Protein AF-A0A4U3AQI3-F1 (afdb_monomer_lite)

Secondary structure (DSSP, 8-state):
-PPPPPHHHHHHHHHHHHTTT---HHHHHHHH-BTTBPPPHHHHHHHHHHTTHHHHHHSS--S---SS-----------SPPPTT-GGGTT--SSSPTT-GGGTTSPTTSPPTT--TT-TTHHHHHHS-HHHHHHHHHHHHHTTT-HHHHHHHHHHHHHHHHHHHHHHS---STT-EEEEEEEEEEETTEEEEEEEEEEHHHHHHHHHHHHHHHH--

Sequence (217 aa):
MARQRSPDRNKAYEIFKEHNGDITNRKIAELLSTSEKAVNEKTVGGWKSKDEWIDKLNGVLPKNERSTPKKDAEYSKKKPGAPKGNKNAVNNRGGAKKGNKNATGNPGGSAPLRNGNAATHGLYRKYLPQELYDLKEELEEAINNDPLSILWESIMLQHAQIIHAQRIMFVNNKEDMTKELRKKKLSESGFEEEWEIQFAWDKQASFLNAQSKALST

pLDDT: mean 74.21, std 14.86, range [42.34, 92.75]

InterPro domains:
  IPR018925 PBSX phage terminase small subunit-like, N-terminal domain [PF10668] (1-70)

Foldseek 3Di:
DDDDDDPLLVVLLVVCLVVLNPDQLVVSQVVSDDPVRGRDSVNSLVSCVVVVSVCVSVVDDDPDDDSDDDPPPPPPPPDPDDPDPDPVCVPPPDDDPDPDPPQVPPDPPDDPDVDDPPDVCVPCVVPPDPVVVVVVVVVCVVQVVDVVSVVVVVVVVLVVVLVVVCVVLPQPDQARKDKDFPDWDQDPVGIDTDIDMDGSVNSVVVSVVVVVVSVPD

Radius of gyration: 36.09 Å; chains: 1; bounding box: 73×45×108 Å

Organism: NCBI:txid1890302

Structure (mmCIF, N/CA/C/O backbone):
data_AF-A0A4U3AQI3-F1
#
_entry.id   AF-A0A4U3AQI3-F1
#
loop_
_atom_site.group_PDB
_atom_site.id
_atom_site.type_symbol
_atom_site.label_atom_id
_atom_site.label_alt_id
_atom_site.label_comp_id
_atom_site.label_asym_id
_atom_site.label_entity_id
_atom_site.label_seq_id
_atom_site.pdbx_PDB_ins_code
_atom_site.Cartn_x
_atom_site.Cartn_y
_atom_site.Cartn_z
_atom_site.occupancy
_atom_site.B_iso_or_equiv
_atom_site.auth_seq_id
_atom_site.auth_comp_id
_atom_site.auth_asym_id
_atom_site.auth_atom_id
_atom_site.pdbx_PDB_model_num
ATOM 1 N N . MET A 1 1 ? -8.702 -16.625 -26.147 1.00 48.31 1 MET A N 1
ATOM 2 C CA . MET A 1 1 ? -8.630 -17.058 -27.563 1.00 48.31 1 MET A CA 1
ATOM 3 C C . MET A 1 1 ? -7.654 -16.155 -28.307 1.00 48.31 1 MET A C 1
ATOM 5 O O . MET A 1 1 ? -7.713 -14.945 -28.113 1.00 48.31 1 MET A O 1
ATOM 9 N N . ALA A 1 2 ? -6.733 -16.709 -29.102 1.00 58.09 2 ALA A N 1
ATOM 10 C CA . ALA A 1 2 ? -5.827 -15.906 -29.927 1.00 58.09 2 ALA A CA 1
ATOM 11 C C . ALA A 1 2 ? -6.627 -15.157 -31.011 1.00 58.09 2 ALA A C 1
ATOM 13 O O . ALA A 1 2 ? -7.524 -15.735 -31.622 1.00 58.09 2 ALA A O 1
ATOM 14 N N . ARG A 1 3 ? -6.341 -13.868 -31.237 1.00 67.88 3 ARG A N 1
ATOM 15 C CA . ARG A 1 3 ? -7.024 -13.081 -32.280 1.00 67.88 3 ARG A CA 1
ATOM 16 C C . ARG A 1 3 ? -6.677 -13.636 -33.663 1.00 67.88 3 ARG A C 1
ATOM 18 O O . ARG A 1 3 ? -5.509 -13.912 -33.937 1.00 67.88 3 ARG A O 1
ATOM 25 N N . GLN A 1 4 ? -7.677 -13.751 -34.536 1.00 75.56 4 GLN A N 1
ATOM 26 C CA . GLN A 1 4 ? -7.477 -14.181 -35.918 1.00 75.56 4 GLN A CA 1
ATOM 27 C C . GLN A 1 4 ? -6.533 -13.212 -36.650 1.00 75.56 4 GLN A C 1
ATOM 29 O O . GLN A 1 4 ? -6.595 -11.992 -36.469 1.00 75.56 4 GLN A O 1
ATOM 34 N N . ARG A 1 5 ? -5.615 -13.763 -37.451 1.00 77.12 5 ARG A N 1
ATOM 35 C CA . ARG A 1 5 ? -4.626 -12.996 -38.223 1.00 77.12 5 ARG A CA 1
ATOM 36 C C . ARG A 1 5 ? -5.349 -12.108 -39.242 1.00 77.12 5 ARG A C 1
ATOM 38 O O . ARG A 1 5 ? -6.238 -12.595 -39.934 1.00 77.12 5 ARG A O 1
ATOM 45 N N . SER A 1 6 ? -4.985 -10.824 -39.346 1.00 80.31 6 SER A N 1
ATOM 46 C CA . SER A 1 6 ? -5.636 -9.948 -40.330 1.00 80.31 6 SER A CA 1
ATOM 47 C C . SER A 1 6 ? -5.234 -10.346 -41.761 1.00 80.31 6 SER A C 1
ATOM 49 O O . SER A 1 6 ? -4.063 -10.665 -41.987 1.00 80.31 6 SER A O 1
ATOM 51 N N . PRO A 1 7 ? -6.160 -10.291 -42.736 1.00 84.19 7 PRO A N 1
ATOM 52 C CA . PRO A 1 7 ? -5.840 -10.522 -44.148 1.00 84.19 7 PRO A CA 1
ATOM 53 C C . PRO A 1 7 ? -4.776 -9.553 -44.686 1.00 84.19 7 PRO A C 1
ATOM 55 O O . PRO A 1 7 ? -3.895 -9.947 -45.448 1.00 84.19 7 PRO A O 1
ATOM 58 N N . ASP A 1 8 ? -4.806 -8.301 -44.223 1.00 86.00 8 ASP A N 1
ATOM 59 C CA . ASP A 1 8 ? -3.883 -7.241 -44.653 1.00 86.00 8 ASP A CA 1
ATOM 60 C C . ASP A 1 8 ? -2.428 -7.542 -44.280 1.00 86.00 8 ASP A C 1
ATOM 62 O O . ASP A 1 8 ? -1.512 -7.133 -44.987 1.00 86.00 8 ASP A O 1
ATOM 66 N N . ARG A 1 9 ? -2.203 -8.303 -43.201 1.00 88.44 9 ARG A N 1
ATOM 67 C CA . ARG A 1 9 ? -0.862 -8.705 -42.762 1.00 88.44 9 ARG A CA 1
ATOM 68 C C . ARG A 1 9 ? -0.166 -9.613 -43.775 1.00 88.44 9 ARG A C 1
ATOM 70 O O . ARG A 1 9 ? 1.050 -9.535 -43.908 1.00 88.44 9 ARG A O 1
ATOM 77 N N . ASN A 1 10 ? -0.920 -10.463 -44.472 1.00 88.00 10 ASN A N 1
ATOM 78 C CA . ASN A 1 10 ? -0.364 -11.359 -45.486 1.00 88.00 10 ASN A CA 1
ATOM 79 C C . ASN A 1 10 ? -0.083 -10.597 -46.787 1.00 88.00 10 ASN A C 1
ATOM 81 O O . ASN A 1 10 ? 1.021 -10.696 -47.310 1.00 88.00 10 ASN A O 1
ATOM 85 N N . LYS A 1 11 ? -1.019 -9.742 -47.224 1.00 90.12 11 LYS A N 1
ATOM 86 C CA . LYS A 1 11 ? -0.823 -8.854 -48.386 1.00 90.12 11 LYS A CA 1
ATOM 87 C C . LYS A 1 11 ? 0.392 -7.939 -48.210 1.00 90.12 11 LYS A C 1
ATOM 89 O O . LYS A 1 11 ? 1.178 -7.744 -49.128 1.00 90.12 11 LYS A O 1
ATOM 94 N N . ALA A 1 12 ? 0.587 -7.417 -46.999 1.00 90.56 12 ALA A N 1
ATOM 95 C CA . ALA A 1 12 ? 1.747 -6.599 -46.663 1.00 90.56 12 ALA A CA 1
ATOM 96 C C . ALA A 1 12 ? 3.083 -7.341 -46.847 1.00 90.56 12 ALA A C 1
ATOM 98 O O . ALA A 1 12 ? 4.072 -6.733 -47.253 1.00 90.56 12 ALA A O 1
ATOM 99 N N . TYR A 1 13 ? 3.108 -8.643 -46.551 1.00 90.00 13 TYR A N 1
ATOM 100 C CA . TYR A 1 13 ? 4.294 -9.476 -46.726 1.00 90.00 13 TYR A CA 1
ATOM 101 C C . TYR A 1 13 ? 4.565 -9.801 -48.200 1.00 90.00 13 TYR A C 1
ATOM 103 O O . TYR A 1 13 ? 5.722 -9.813 -48.611 1.00 90.00 13 TYR A O 1
ATOM 111 N N . GLU A 1 14 ? 3.521 -10.015 -49.004 1.00 90.38 14 GLU A N 1
ATOM 112 C CA . GLU A 1 14 ? 3.650 -10.231 -50.453 1.00 90.38 14 GLU A CA 1
ATOM 113 C C . GLU A 1 14 ? 4.291 -9.019 -51.134 1.00 90.38 14 GLU A C 1
ATOM 115 O O . GLU A 1 14 ? 5.320 -9.170 -51.787 1.00 90.38 14 GLU A O 1
ATOM 120 N N . ILE A 1 15 ? 3.788 -7.811 -50.853 1.00 90.12 15 ILE A N 1
ATOM 121 C CA . ILE A 1 15 ? 4.371 -6.553 -51.350 1.00 90.12 15 ILE A CA 1
ATOM 122 C C . ILE A 1 15 ? 5.842 -6.425 -50.915 1.00 90.12 15 ILE A C 1
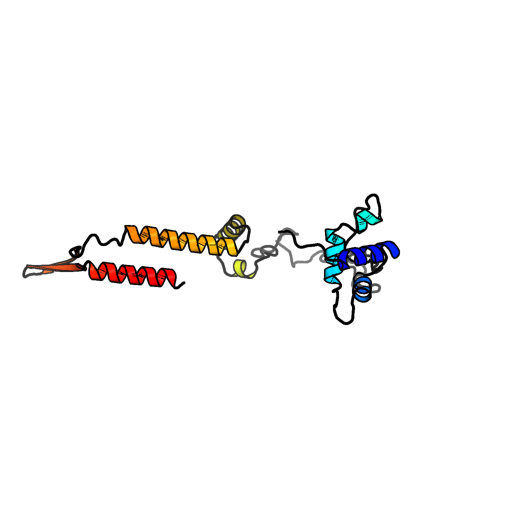ATOM 124 O O . ILE A 1 15 ? 6.710 -6.035 -51.693 1.00 90.12 15 ILE A O 1
ATOM 128 N N . PHE A 1 16 ? 6.157 -6.774 -49.664 1.00 89.25 16 PHE A N 1
ATOM 129 C CA . PHE A 1 16 ? 7.534 -6.742 -49.166 1.00 89.25 16 PHE A CA 1
ATOM 130 C C . PHE A 1 16 ? 8.461 -7.716 -49.916 1.00 89.25 16 PHE A C 1
ATOM 132 O O . PHE A 1 16 ? 9.620 -7.384 -50.174 1.00 89.25 16 PHE A O 1
ATOM 139 N N . LYS A 1 17 ? 7.953 -8.898 -50.287 1.00 89.81 17 LYS A N 1
ATOM 140 C CA . LYS A 1 17 ? 8.688 -9.919 -51.042 1.00 89.81 17 LYS A CA 1
ATOM 141 C C . LYS A 1 17 ? 8.882 -9.531 -52.508 1.00 89.81 17 LYS A C 1
ATOM 143 O O . LYS A 1 17 ? 9.978 -9.713 -53.027 1.00 89.81 17 LYS A O 1
ATOM 148 N N . GLU A 1 18 ? 7.859 -8.973 -53.154 1.00 89.62 18 GLU A N 1
ATOM 149 C CA . GLU A 1 18 ? 7.932 -8.476 -54.538 1.00 89.62 18 GLU A CA 1
ATOM 150 C C . GLU A 1 18 ? 9.005 -7.396 -54.703 1.00 89.62 18 GLU A C 1
ATOM 152 O O . GLU A 1 18 ? 9.740 -7.386 -55.687 1.00 89.62 18 GLU A O 1
ATOM 157 N N . HIS A 1 19 ? 9.156 -6.536 -53.695 1.00 87.75 19 HIS A N 1
ATOM 158 C CA . HIS A 1 19 ? 10.183 -5.497 -53.658 1.00 87.75 19 HIS A CA 1
ATOM 159 C C . HIS A 1 19 ? 11.534 -5.965 -53.086 1.00 87.75 19 HIS A C 1
ATOM 161 O O . HIS A 1 19 ? 12.384 -5.134 -52.771 1.00 87.75 19 HIS A O 1
ATOM 167 N N . ASN A 1 20 ? 11.745 -7.277 -52.922 1.00 82.12 20 ASN A N 1
ATOM 168 C CA . ASN A 1 20 ? 12.980 -7.872 -52.398 1.00 82.12 20 ASN A CA 1
ATOM 169 C C . ASN A 1 20 ? 13.476 -7.226 -51.085 1.00 82.12 20 ASN A C 1
ATOM 171 O O . ASN A 1 20 ? 14.672 -7.071 -50.852 1.00 82.12 20 ASN A O 1
ATOM 175 N N . GLY A 1 21 ? 12.542 -6.795 -50.237 1.00 80.06 21 GLY A N 1
ATOM 176 C CA . GLY A 1 21 ? 12.823 -6.138 -48.965 1.00 80.06 21 GLY A CA 1
ATOM 177 C C . GLY A 1 21 ? 13.186 -4.648 -49.020 1.00 80.06 21 GLY A C 1
ATOM 178 O O . GLY A 1 21 ? 13.200 -4.006 -47.964 1.00 80.06 21 GLY A O 1
ATOM 179 N N . ASP A 1 22 ? 13.394 -4.072 -50.208 1.00 82.88 22 ASP A N 1
ATOM 180 C CA . ASP A 1 22 ? 13.757 -2.662 -50.415 1.00 82.88 22 ASP A CA 1
ATOM 181 C C . ASP A 1 22 ? 12.520 -1.761 -50.573 1.00 82.88 22 ASP A C 1
ATOM 183 O O . ASP A 1 22 ? 12.331 -1.026 -51.542 1.00 82.88 22 ASP A O 1
ATOM 187 N N . ILE A 1 23 ? 11.607 -1.855 -49.607 1.00 86.25 23 ILE A N 1
ATOM 188 C CA . ILE A 1 23 ? 10.418 -1.005 -49.546 1.00 86.25 23 ILE A CA 1
ATOM 189 C C . ILE A 1 23 ? 10.210 -0.477 -48.128 1.00 86.25 23 ILE A C 1
ATOM 191 O O . ILE A 1 23 ? 10.390 -1.172 -47.123 1.00 86.25 23 ILE A O 1
ATOM 195 N N . THR A 1 24 ? 9.828 0.797 -48.033 1.00 89.50 24 THR A N 1
ATOM 196 C CA . THR A 1 24 ? 9.563 1.438 -46.742 1.00 89.50 24 THR A CA 1
ATOM 197 C C . THR A 1 24 ? 8.220 0.992 -46.167 1.00 89.50 24 THR A C 1
ATOM 199 O O . THR A 1 24 ? 7.234 0.832 -46.888 1.00 89.50 24 THR A O 1
ATOM 202 N N . ASN A 1 25 ? 8.144 0.872 -44.837 1.00 90.62 25 ASN A N 1
ATOM 203 C CA . ASN A 1 25 ? 6.899 0.526 -44.138 1.00 90.62 25 ASN A CA 1
ATOM 204 C C . ASN A 1 25 ? 5.770 1.525 -44.448 1.00 90.62 25 ASN A C 1
ATOM 206 O O . ASN A 1 25 ? 4.603 1.142 -44.500 1.00 90.62 25 ASN A O 1
ATOM 210 N N . ARG A 1 26 ? 6.120 2.796 -44.690 1.00 88.12 26 ARG A N 1
ATOM 211 C CA . ARG A 1 26 ? 5.180 3.837 -45.115 1.00 88.12 26 ARG A CA 1
ATOM 212 C C . ARG A 1 26 ? 4.575 3.536 -46.478 1.00 88.12 26 ARG A C 1
ATOM 214 O O . ARG A 1 26 ? 3.365 3.633 -46.627 1.00 88.12 26 ARG A O 1
ATOM 221 N N . LYS A 1 27 ? 5.395 3.125 -47.449 1.00 87.50 27 LYS A N 1
ATOM 222 C CA . LYS A 1 27 ? 4.914 2.805 -48.795 1.00 87.50 27 LYS A CA 1
ATOM 223 C C . LYS A 1 27 ? 4.005 1.577 -48.798 1.00 87.50 27 LYS A C 1
ATOM 225 O O . LYS A 1 27 ? 2.967 1.602 -49.446 1.00 87.50 27 LYS A O 1
ATOM 230 N N . ILE A 1 28 ? 4.337 0.548 -48.015 1.00 88.56 28 ILE A N 1
ATOM 231 C CA . ILE A 1 28 ? 3.453 -0.614 -47.817 1.00 88.56 28 ILE A CA 1
ATOM 232 C C . ILE A 1 28 ? 2.121 -0.175 -47.192 1.00 88.56 28 ILE A C 1
ATOM 234 O O . ILE A 1 28 ? 1.055 -0.596 -47.631 1.00 88.56 28 ILE A O 1
ATOM 238 N N . ALA A 1 29 ? 2.171 0.686 -46.174 1.00 88.69 29 ALA A N 1
ATOM 239 C CA . ALA A 1 29 ? 0.978 1.205 -45.519 1.00 88.69 29 ALA A CA 1
ATOM 240 C C . ALA A 1 29 ? 0.096 2.029 -46.475 1.00 88.69 29 ALA A C 1
ATOM 242 O O . ALA A 1 29 ? -1.120 1.862 -46.455 1.00 88.69 29 ALA A O 1
ATOM 243 N N . GLU A 1 30 ? 0.688 2.856 -47.343 1.00 88.31 30 GLU A N 1
ATOM 244 C CA . GLU A 1 30 ? -0.026 3.581 -48.405 1.00 88.31 30 GLU A CA 1
ATOM 245 C C . GLU A 1 30 ? -0.706 2.626 -49.393 1.00 88.31 30 GLU A C 1
ATOM 247 O O . GLU A 1 30 ? -1.883 2.802 -49.681 1.00 88.31 30 GLU A O 1
ATOM 252 N N . LEU A 1 31 ? 0.001 1.594 -49.869 1.00 86.94 31 LEU A N 1
ATOM 253 C CA . LEU A 1 31 ? -0.526 0.628 -50.844 1.00 86.94 31 LEU A CA 1
ATOM 254 C C . LEU A 1 31 ? -1.673 -0.230 -50.291 1.00 86.94 31 LEU A C 1
ATOM 256 O O . LEU A 1 31 ? -2.549 -0.650 -51.041 1.00 86.94 31 LEU A O 1
ATOM 260 N N . LEU A 1 32 ? -1.668 -0.501 -48.985 1.00 85.38 32 LEU A N 1
ATOM 261 C CA . LEU A 1 32 ? -2.724 -1.261 -48.309 1.00 85.38 32 LEU A CA 1
ATOM 262 C C . LEU A 1 32 ? -3.872 -0.387 -47.805 1.00 85.38 32 LEU A C 1
ATOM 264 O O . LEU A 1 32 ? -4.915 -0.917 -47.419 1.00 85.38 32 LEU A O 1
ATOM 268 N N . SER A 1 33 ? -3.672 0.929 -47.750 1.00 83.44 33 SER A N 1
ATOM 269 C CA . SER A 1 33 ? -4.710 1.848 -47.308 1.00 83.44 33 SER A CA 1
ATOM 270 C C . SER A 1 33 ? -5.756 1.994 -48.406 1.00 83.44 33 SER A C 1
ATOM 272 O O . SER A 1 33 ? -5.451 2.324 -49.547 1.00 83.44 33 SER A O 1
ATOM 274 N N . THR A 1 34 ? -7.009 1.754 -48.044 1.00 75.38 34 THR A N 1
ATOM 275 C CA . THR A 1 34 ? -8.179 2.000 -48.897 1.00 75.38 34 THR A CA 1
ATOM 276 C C . THR A 1 34 ? -8.943 3.199 -48.345 1.00 75.38 34 THR A C 1
ATOM 278 O O . THR A 1 34 ? -8.703 3.614 -47.209 1.00 75.38 34 THR A O 1
ATOM 281 N N . SER A 1 35 ? -9.879 3.760 -49.114 1.00 60.97 35 SER A N 1
ATOM 282 C CA . SER A 1 35 ? -10.698 4.906 -48.680 1.00 60.97 35 SER A CA 1
ATOM 283 C C . SER A 1 35 ? -11.442 4.669 -47.359 1.00 60.97 35 SER A C 1
ATOM 285 O O . SER A 1 35 ? -11.756 5.622 -46.655 1.00 60.97 35 SER A O 1
ATOM 287 N N . GLU A 1 36 ? -11.694 3.410 -47.004 1.00 67.62 36 GLU A N 1
ATOM 288 C CA . GLU A 1 36 ? -12.427 3.010 -45.800 1.00 67.62 36 GLU A CA 1
ATOM 289 C C . GLU A 1 36 ? -11.512 2.582 -44.645 1.00 67.62 36 GLU A C 1
ATOM 291 O O . GLU A 1 36 ? -11.932 2.562 -43.487 1.00 67.62 36 GLU A O 1
ATOM 296 N N . LYS A 1 37 ? -10.250 2.228 -44.927 1.00 74.31 37 LYS A N 1
ATOM 297 C CA . LYS A 1 37 ? -9.343 1.660 -43.92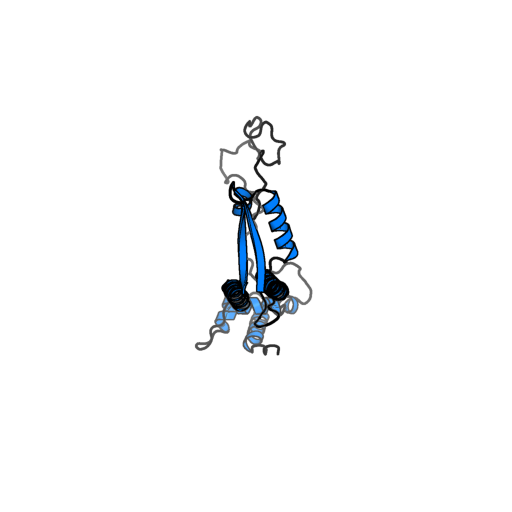8 1.00 74.31 37 LYS A CA 1
ATOM 298 C C . LYS A 1 37 ? -7.907 2.117 -44.144 1.00 74.31 37 LYS A C 1
ATOM 300 O O . LYS A 1 37 ? -7.225 1.660 -45.059 1.00 74.31 37 LYS A O 1
ATOM 305 N N . ALA A 1 38 ? -7.433 2.959 -43.229 1.00 79.69 38 ALA A N 1
ATOM 306 C CA . ALA A 1 38 ? -6.046 3.397 -43.177 1.00 79.69 38 ALA A CA 1
ATOM 307 C C . ALA A 1 38 ? -5.183 2.391 -42.402 1.00 79.69 38 ALA A C 1
ATOM 309 O O . ALA A 1 38 ? -5.440 2.087 -41.232 1.00 79.69 38 ALA A O 1
ATOM 310 N N . VAL A 1 39 ? -4.125 1.893 -43.039 1.00 82.06 39 VAL A N 1
ATOM 311 C CA . VAL A 1 39 ? -3.089 1.097 -42.375 1.00 82.06 39 VAL A CA 1
ATOM 312 C C . VAL A 1 39 ? -1.974 2.042 -41.938 1.00 82.06 39 VAL A C 1
ATOM 314 O O . VAL A 1 39 ? -1.503 2.866 -42.711 1.00 82.06 39 VAL A O 1
ATOM 317 N N . ASN A 1 40 ? -1.544 1.949 -40.679 1.00 86.62 40 ASN A N 1
ATOM 318 C CA . ASN A 1 40 ? -0.461 2.785 -40.158 1.00 86.62 40 ASN A CA 1
ATOM 319 C C . ASN A 1 40 ? 0.911 2.137 -40.424 1.00 86.62 40 ASN A C 1
ATOM 321 O O . ASN A 1 40 ? 1.079 0.931 -40.234 1.00 86.62 40 ASN A O 1
ATOM 325 N N . GLU A 1 41 ? 1.916 2.950 -40.761 1.00 87.00 41 GLU A N 1
ATOM 326 C CA . GLU A 1 41 ? 3.329 2.556 -40.881 1.00 87.00 41 GLU A CA 1
ATOM 327 C C . GLU A 1 41 ? 3.822 1.745 -39.664 1.00 87.00 41 GLU A C 1
ATOM 329 O O . GLU A 1 41 ? 4.509 0.730 -39.816 1.00 87.00 41 GLU A O 1
ATOM 334 N N . LYS A 1 42 ? 3.424 2.141 -38.445 1.00 86.81 42 LYS A N 1
ATOM 335 C CA . LYS A 1 42 ? 3.788 1.435 -37.202 1.00 86.81 42 LYS A CA 1
ATOM 336 C C . LYS A 1 42 ? 3.216 0.018 -37.144 1.00 86.81 42 LYS A C 1
ATOM 338 O O . LYS A 1 42 ? 3.868 -0.888 -36.627 1.00 86.81 42 LYS A O 1
ATOM 343 N N . THR A 1 43 ? 2.016 -0.182 -37.687 1.00 88.50 43 THR A N 1
ATOM 344 C CA . THR A 1 43 ? 1.357 -1.491 -37.735 1.00 88.50 43 THR A CA 1
ATOM 345 C C . THR A 1 43 ? 2.118 -2.441 -38.655 1.00 88.50 43 THR A C 1
ATOM 347 O O . THR A 1 43 ? 2.391 -3.575 -38.263 1.00 88.50 43 THR A O 1
ATOM 350 N N . VAL A 1 44 ? 2.542 -1.956 -39.828 1.00 88.44 44 VAL A N 1
ATOM 351 C CA . VAL A 1 44 ? 3.376 -2.723 -40.769 1.00 88.44 44 VAL A CA 1
ATOM 352 C C . VAL A 1 44 ? 4.724 -3.080 -40.138 1.00 88.44 44 VAL A C 1
ATOM 354 O O . VAL A 1 44 ? 5.138 -4.236 -40.198 1.00 88.44 44 VAL A O 1
ATOM 357 N N . GLY A 1 45 ? 5.376 -2.134 -39.451 1.00 87.75 45 GLY A N 1
ATOM 358 C CA . GLY A 1 45 ? 6.621 -2.406 -38.719 1.00 87.75 45 GLY A CA 1
ATOM 359 C C . GLY A 1 45 ? 6.457 -3.483 -37.638 1.00 87.75 45 GLY A C 1
ATOM 360 O O . GLY A 1 45 ? 7.289 -4.384 -37.517 1.00 87.75 45 GLY A O 1
ATOM 361 N N . GLY A 1 46 ? 5.341 -3.452 -36.903 1.00 88.56 46 GLY A N 1
ATOM 362 C CA . GLY A 1 46 ? 5.001 -4.483 -35.922 1.00 88.56 46 GLY A CA 1
ATOM 363 C C . GLY A 1 46 ? 4.780 -5.867 -36.542 1.00 88.56 46 GLY A C 1
ATOM 364 O O . GLY A 1 46 ? 5.185 -6.867 -35.951 1.00 88.56 46 GLY A O 1
ATOM 365 N N . TRP A 1 47 ? 4.171 -5.950 -37.729 1.00 90.94 47 TRP A N 1
ATOM 366 C CA . TRP A 1 47 ? 4.027 -7.213 -38.461 1.00 90.94 47 TRP A CA 1
ATOM 367 C C . TRP A 1 47 ? 5.369 -7.751 -38.948 1.00 90.94 47 TRP A C 1
ATOM 369 O O . TRP A 1 47 ? 5.654 -8.922 -38.708 1.00 90.94 47 TRP A O 1
ATOM 379 N N . LYS A 1 48 ? 6.200 -6.883 -39.538 1.00 87.94 48 LYS A N 1
ATOM 380 C CA . LYS A 1 48 ? 7.533 -7.211 -40.058 1.00 87.94 48 LYS A CA 1
ATOM 381 C C . LYS A 1 48 ? 8.436 -7.825 -38.989 1.00 87.94 48 LYS A C 1
ATOM 383 O O . LYS A 1 48 ? 9.101 -8.821 -39.254 1.00 87.94 48 LYS A O 1
ATOM 388 N N . SER A 1 49 ? 8.411 -7.261 -37.778 1.00 85.69 49 SER A N 1
ATOM 389 C CA . SER A 1 49 ? 9.168 -7.780 -36.634 1.00 85.69 49 SER A CA 1
ATOM 390 C C . SER A 1 49 ? 8.581 -9.081 -36.077 1.00 85.69 49 SER A C 1
ATOM 392 O O . SER A 1 49 ? 9.328 -10.023 -35.859 1.00 85.69 49 SER A O 1
ATOM 394 N N . LYS A 1 50 ? 7.258 -9.169 -35.874 1.00 86.25 50 LYS A N 1
ATOM 395 C CA . LYS A 1 50 ? 6.619 -10.361 -35.278 1.00 86.25 50 LYS A CA 1
ATOM 396 C C . LYS A 1 50 ? 6.643 -11.603 -36.169 1.00 86.25 50 LYS A C 1
ATOM 398 O O . LYS A 1 50 ? 6.468 -12.702 -35.664 1.00 86.25 50 LYS A O 1
ATOM 403 N N . ASP A 1 51 ? 6.717 -11.422 -37.483 1.00 86.44 51 ASP A N 1
ATOM 404 C CA . ASP A 1 51 ? 6.736 -12.519 -38.456 1.00 86.44 51 ASP A CA 1
ATOM 405 C C . ASP A 1 51 ? 8.121 -12.787 -39.041 1.00 86.44 51 ASP A C 1
ATOM 407 O O . ASP A 1 51 ? 8.205 -13.623 -39.945 1.00 86.44 51 ASP A O 1
ATOM 411 N N . GLU A 1 52 ? 9.153 -12.065 -38.593 1.00 86.88 52 GLU A N 1
ATOM 412 C CA . GLU A 1 52 ? 10.538 -12.273 -39.032 1.00 86.88 52 GLU A CA 1
ATOM 413 C C . GLU A 1 52 ? 10.661 -12.240 -40.567 1.00 86.88 52 GLU A C 1
ATOM 415 O O . GLU A 1 52 ? 11.237 -13.118 -41.208 1.00 86.88 52 GLU A O 1
ATOM 420 N N . TRP A 1 53 ? 10.045 -11.230 -41.201 1.00 88.31 53 TRP A N 1
ATOM 421 C CA . TRP A 1 53 ? 9.968 -11.151 -42.670 1.00 88.31 53 TRP A CA 1
ATOM 422 C C . TRP A 1 53 ? 11.339 -11.127 -43.342 1.00 88.31 53 TRP A C 1
ATOM 424 O O . TRP A 1 53 ? 11.481 -11.654 -44.441 1.00 88.31 53 TRP A O 1
ATOM 434 N N . ILE A 1 54 ? 12.322 -10.514 -42.681 1.00 82.38 54 ILE A N 1
ATOM 435 C CA . ILE A 1 54 ? 13.710 -10.426 -43.143 1.00 82.38 54 ILE A CA 1
ATOM 436 C C . ILE A 1 54 ? 14.345 -11.818 -43.172 1.00 82.38 54 ILE A C 1
ATOM 438 O O . ILE A 1 54 ? 14.917 -12.201 -44.188 1.00 82.38 54 ILE A O 1
ATOM 442 N N . ASP A 1 55 ? 14.175 -12.602 -42.108 1.00 79.56 55 ASP A N 1
ATOM 443 C CA . ASP A 1 55 ? 14.741 -13.951 -42.014 1.00 79.56 55 ASP A CA 1
ATOM 444 C C . ASP A 1 55 ? 14.126 -14.882 -43.064 1.00 79.56 55 ASP A C 1
ATOM 446 O O . ASP A 1 55 ? 14.825 -15.664 -43.709 1.00 79.56 55 ASP A O 1
ATOM 450 N N . LYS A 1 56 ? 12.822 -14.727 -43.321 1.00 81.81 56 LYS A N 1
ATOM 451 C CA . LYS A 1 56 ? 12.113 -15.470 -44.373 1.00 81.81 56 LYS A CA 1
ATOM 452 C C . LYS A 1 56 ? 12.511 -15.068 -45.792 1.00 81.81 56 LYS A C 1
ATOM 454 O O . LYS A 1 56 ? 12.371 -15.884 -46.698 1.00 81.81 56 LYS A O 1
ATOM 459 N N . LEU A 1 57 ? 12.945 -13.825 -46.003 1.00 79.25 57 LEU A N 1
ATOM 460 C CA . LEU A 1 57 ? 13.394 -13.339 -47.310 1.00 79.25 57 LEU A CA 1
ATOM 461 C C . LEU A 1 57 ? 14.855 -13.736 -47.583 1.00 79.25 57 LEU A C 1
ATOM 463 O O . LEU A 1 57 ? 15.171 -14.171 -48.684 1.00 79.25 57 LEU A O 1
ATOM 467 N N . ASN A 1 58 ? 15.726 -13.625 -46.575 1.00 67.75 58 ASN A N 1
ATOM 468 C CA . ASN A 1 58 ? 17.175 -13.783 -46.726 1.00 67.75 58 ASN A CA 1
ATOM 469 C C . ASN A 1 58 ? 17.677 -15.228 -46.570 1.00 67.75 58 ASN A C 1
ATOM 471 O O . ASN A 1 58 ? 18.852 -15.483 -46.821 1.00 67.75 58 ASN A O 1
ATOM 475 N N . GLY A 1 59 ? 16.819 -16.181 -46.190 1.00 60.50 59 GLY A N 1
ATOM 476 C CA . GLY A 1 59 ? 17.085 -17.626 -46.237 1.00 60.50 59 GLY A CA 1
ATOM 477 C C . GLY A 1 59 ? 18.097 -18.158 -45.213 1.00 60.50 59 GLY A C 1
ATOM 478 O O . GLY A 1 59 ? 17.882 -19.243 -44.687 1.00 60.50 59 GLY A O 1
ATOM 479 N N . VAL A 1 60 ? 19.161 -17.415 -44.887 1.00 47.38 60 VAL A N 1
ATOM 480 C CA . VAL A 1 60 ? 20.152 -17.682 -43.831 1.00 47.38 60 VAL A CA 1
ATOM 481 C C . VAL A 1 60 ? 20.823 -16.349 -43.434 1.00 47.38 60 VAL A C 1
ATOM 483 O O . VAL A 1 60 ? 21.479 -15.712 -44.249 1.00 47.38 60 VAL A O 1
ATOM 486 N N . LEU A 1 61 ? 20.632 -15.941 -42.172 1.00 45.53 61 LEU A N 1
ATOM 487 C CA . LEU A 1 61 ? 21.258 -14.850 -41.389 1.00 45.53 61 LEU A CA 1
ATOM 488 C C . LEU A 1 61 ? 22.235 -13.863 -42.080 1.00 45.53 61 LEU A C 1
ATOM 490 O O . LEU A 1 61 ? 23.387 -14.211 -42.352 1.00 45.53 61 LEU A O 1
ATOM 494 N N . PRO A 1 62 ? 21.922 -12.556 -41.983 1.00 50.00 62 PRO A N 1
ATOM 495 C CA . PRO A 1 62 ? 22.888 -11.558 -41.524 1.00 50.00 62 PRO A CA 1
ATOM 496 C C . PRO A 1 62 ? 22.440 -10.912 -40.198 1.00 50.00 62 PRO A C 1
ATOM 498 O O . PRO A 1 62 ? 21.375 -10.315 -40.092 1.00 50.00 62 PRO A O 1
ATOM 501 N N . LYS A 1 63 ? 23.304 -10.987 -39.175 1.00 47.06 63 LYS A N 1
ATOM 502 C CA . LYS A 1 63 ? 23.091 -10.587 -37.761 1.00 47.06 63 LYS A CA 1
ATOM 503 C C . LYS A 1 63 ? 22.797 -9.090 -37.484 1.00 47.06 63 LYS A C 1
ATOM 505 O O . LYS A 1 63 ? 22.978 -8.655 -36.352 1.00 47.06 63 LYS A O 1
ATOM 510 N N . ASN A 1 64 ? 22.390 -8.274 -38.461 1.00 53.44 64 ASN A N 1
ATOM 511 C CA . ASN A 1 64 ? 22.466 -6.807 -38.353 1.00 53.44 64 ASN A CA 1
ATOM 512 C C . ASN A 1 64 ? 21.245 -6.005 -38.860 1.00 53.44 64 ASN A C 1
ATOM 514 O O . ASN A 1 64 ? 21.429 -4.867 -39.293 1.00 53.44 64 ASN A O 1
ATOM 518 N N . GLU A 1 65 ? 20.006 -6.505 -38.790 1.00 53.34 65 GLU A N 1
ATOM 519 C CA . GLU A 1 65 ? 18.862 -5.770 -39.367 1.00 53.34 65 GLU A CA 1
ATOM 520 C C . GLU A 1 65 ? 17.841 -5.241 -38.340 1.00 53.34 65 GLU A C 1
ATOM 522 O O . GLU A 1 65 ? 17.269 -5.964 -37.530 1.00 53.34 65 GLU A O 1
ATOM 527 N N . ARG A 1 66 ? 17.631 -3.915 -38.378 1.00 49.81 66 ARG A N 1
ATOM 528 C CA . ARG A 1 66 ? 16.642 -3.141 -37.605 1.00 49.81 66 ARG A CA 1
ATOM 529 C C . ARG A 1 66 ? 15.482 -2.733 -38.524 1.00 49.81 66 ARG A C 1
ATOM 531 O O . ARG A 1 66 ? 15.627 -2.695 -39.739 1.00 49.81 66 ARG A O 1
ATOM 538 N N . SER A 1 67 ? 14.344 -2.339 -37.949 1.00 47.34 67 SER A N 1
ATOM 539 C CA . SER A 1 67 ? 13.104 -1.984 -38.676 1.00 47.34 67 SER A CA 1
ATOM 540 C C . SER A 1 67 ? 13.136 -0.693 -39.529 1.00 47.34 67 SER A C 1
ATOM 542 O O . SER A 1 67 ? 12.082 -0.271 -40.006 1.00 47.34 67 SER A O 1
ATOM 544 N N . THR A 1 68 ? 14.294 -0.068 -39.761 1.00 45.34 68 THR A N 1
ATOM 545 C CA . THR A 1 68 ? 14.416 1.210 -40.495 1.00 45.34 68 THR A CA 1
ATOM 546 C C . THR A 1 68 ? 15.470 1.098 -41.605 1.00 45.34 68 THR A C 1
ATOM 548 O O . THR A 1 68 ? 16.549 0.575 -41.322 1.00 45.34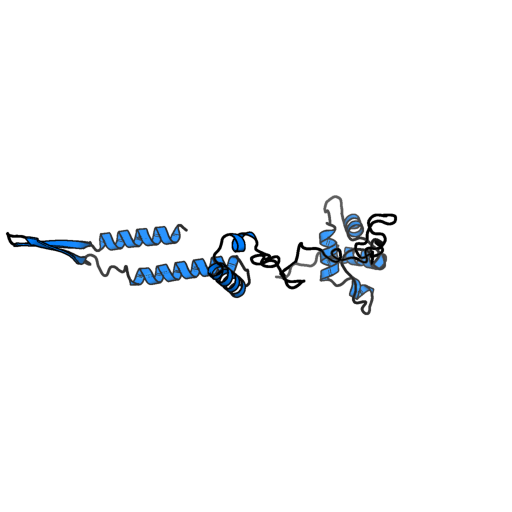 68 THR A O 1
ATOM 551 N N . PRO A 1 69 ? 15.227 1.606 -42.834 1.00 45.03 69 PRO A N 1
ATOM 552 C CA . PRO A 1 69 ? 16.241 1.611 -43.888 1.00 45.03 69 PRO A CA 1
ATOM 553 C C . PRO A 1 69 ? 17.444 2.470 -43.481 1.00 45.03 69 PRO A C 1
ATOM 555 O O . PRO A 1 69 ? 17.271 3.532 -42.872 1.00 45.03 69 PRO A O 1
ATOM 558 N N . LYS A 1 70 ? 18.659 2.047 -43.858 1.00 42.34 70 LYS A N 1
ATOM 559 C CA . LYS A 1 70 ? 19.829 2.933 -43.891 1.00 42.34 70 LYS A CA 1
ATOM 560 C C . LYS A 1 70 ? 19.477 4.104 -44.813 1.00 42.34 70 LYS A C 1
ATOM 562 O O . LYS A 1 70 ? 19.476 3.960 -46.025 1.00 42.34 70 LYS A O 1
ATOM 567 N N . LYS A 1 71 ? 19.205 5.283 -44.250 1.00 43.34 71 LYS A N 1
ATOM 568 C CA . LYS A 1 71 ? 19.716 6.484 -44.913 1.00 43.34 71 LYS A CA 1
ATOM 569 C C . LYS A 1 71 ? 21.227 6.351 -44.851 1.00 43.34 71 LYS A C 1
ATOM 571 O O . LYS A 1 71 ? 21.738 5.973 -43.793 1.00 43.34 71 LYS A O 1
ATOM 576 N N . ASP A 1 72 ? 21.914 6.660 -45.937 1.00 44.03 72 ASP A N 1
ATOM 577 C CA . ASP A 1 72 ? 23.369 6.766 -46.004 1.00 44.03 72 ASP A CA 1
ATOM 578 C C . ASP A 1 72 ? 23.860 7.930 -45.130 1.00 44.03 72 ASP A C 1
ATOM 580 O O . ASP A 1 72 ? 24.434 8.912 -45.582 1.00 44.03 72 ASP A O 1
ATOM 584 N N . ALA A 1 73 ? 23.604 7.856 -43.829 1.00 43.53 73 ALA A N 1
ATOM 585 C CA . ALA A 1 73 ? 24.429 8.506 -42.851 1.00 43.53 73 ALA A CA 1
ATOM 586 C C . ALA A 1 73 ? 25.668 7.625 -42.782 1.00 43.53 73 ALA A C 1
ATOM 588 O O . ALA A 1 73 ? 25.685 6.611 -42.078 1.00 43.53 73 ALA A O 1
ATOM 589 N N . GLU A 1 74 ? 26.690 7.996 -43.558 1.00 47.78 74 GLU A N 1
ATOM 590 C CA . GLU A 1 74 ? 28.074 7.719 -43.200 1.00 47.78 74 GLU A CA 1
ATOM 591 C C . GLU A 1 74 ? 28.160 7.857 -41.685 1.00 47.78 74 GLU A C 1
ATOM 593 O O . GLU A 1 74 ? 28.040 8.959 -41.140 1.00 47.78 74 GLU A O 1
ATOM 598 N N . TYR A 1 75 ? 28.247 6.723 -40.989 1.00 43.84 75 TYR A N 1
ATOM 599 C CA . TYR A 1 75 ? 28.378 6.728 -39.550 1.00 43.84 75 TYR A CA 1
ATOM 600 C C . TYR A 1 75 ? 29.727 7.371 -39.310 1.00 43.84 75 TYR A C 1
ATOM 602 O O . TYR A 1 75 ? 30.783 6.758 -39.467 1.00 43.84 75 TYR A O 1
ATOM 610 N N . SER A 1 76 ? 29.662 8.665 -39.035 1.00 46.00 76 SER A N 1
ATOM 611 C CA . SER A 1 76 ? 30.750 9.495 -38.611 1.00 46.00 76 SER A CA 1
ATOM 612 C C . SER A 1 76 ? 31.426 8.766 -37.455 1.00 46.00 76 SER A C 1
ATOM 614 O O . SER A 1 76 ? 31.077 8.931 -36.291 1.00 46.00 76 SER A O 1
ATOM 616 N N . LYS A 1 77 ? 32.485 8.020 -37.775 1.00 47.88 77 LYS A N 1
ATOM 617 C CA . LYS A 1 77 ? 33.581 7.735 -36.852 1.00 47.88 77 LYS A CA 1
ATOM 618 C C . LYS A 1 77 ? 34.372 9.018 -36.552 1.00 47.88 77 LYS A C 1
ATOM 620 O O . LYS A 1 77 ? 35.515 8.943 -36.106 1.00 47.88 77 LYS A O 1
ATOM 625 N N . LYS A 1 78 ? 33.809 10.215 -36.780 1.00 46.91 78 LYS A N 1
ATOM 626 C CA . LYS A 1 78 ? 34.359 11.432 -36.202 1.00 46.91 78 LYS A CA 1
ATOM 627 C C . LYS A 1 78 ? 34.022 11.378 -34.722 1.00 46.91 78 LYS A C 1
ATOM 629 O O . LYS A 1 78 ? 32.929 11.730 -34.289 1.00 46.91 78 LYS A O 1
ATOM 634 N N . LYS A 1 79 ? 35.015 10.937 -33.947 1.00 50.31 79 LYS A N 1
ATOM 635 C CA . LYS A 1 79 ? 35.221 11.436 -32.585 1.00 50.31 79 LYS A CA 1
ATOM 636 C C . LYS A 1 79 ? 34.899 12.940 -32.600 1.00 50.31 79 LYS A C 1
ATOM 638 O O . LYS A 1 79 ? 35.291 13.585 -33.577 1.00 50.31 79 LYS A O 1
ATOM 643 N N . PRO A 1 80 ? 34.205 13.497 -31.597 1.00 45.94 80 PRO A N 1
ATOM 644 C CA . PRO A 1 80 ? 33.890 14.920 -31.557 1.00 45.94 80 PRO A CA 1
ATOM 645 C C . PRO A 1 80 ? 35.205 15.705 -31.481 1.00 45.94 80 PRO A C 1
ATOM 647 O O . PRO A 1 80 ? 35.780 15.918 -30.420 1.00 45.94 80 PRO A O 1
ATOM 650 N N . GLY A 1 81 ? 35.741 16.031 -32.650 1.00 55.00 81 GLY A N 1
ATOM 651 C CA . GLY A 1 81 ? 36.922 16.843 -32.850 1.00 55.00 81 GLY A CA 1
ATOM 652 C C . GLY A 1 81 ? 36.488 18.245 -33.233 1.00 55.00 81 GLY A C 1
ATOM 653 O O . GLY A 1 81 ? 35.386 18.451 -33.746 1.00 55.00 81 GLY A O 1
ATOM 654 N N . ALA A 1 82 ? 37.361 19.213 -32.977 1.00 55.78 82 ALA A N 1
ATOM 655 C CA . ALA A 1 82 ? 37.117 20.598 -33.339 1.00 55.78 82 ALA A CA 1
ATOM 656 C C . ALA A 1 82 ? 36.739 20.729 -34.838 1.00 55.78 82 ALA A C 1
ATOM 658 O O . ALA A 1 82 ? 37.283 19.989 -35.666 1.00 55.78 82 ALA A O 1
ATOM 659 N N . PRO A 1 83 ? 35.835 21.661 -35.202 1.00 59.56 83 PRO A N 1
ATOM 660 C CA . PRO A 1 83 ? 35.429 21.902 -36.587 1.00 59.56 83 PRO A CA 1
ATOM 661 C C . PRO A 1 83 ? 36.627 22.040 -37.536 1.00 59.56 83 PRO A C 1
ATOM 663 O O . PRO A 1 83 ? 37.648 22.634 -37.177 1.00 59.56 83 PRO A O 1
ATOM 666 N N . LYS A 1 84 ? 36.508 21.502 -38.757 1.00 49.97 84 LYS A N 1
ATOM 667 C CA . LYS A 1 84 ? 37.574 21.533 -39.773 1.00 49.97 84 LYS A CA 1
ATOM 668 C C . LYS A 1 84 ? 37.933 22.998 -40.077 1.00 49.97 84 LYS A C 1
ATOM 670 O O . LYS A 1 84 ? 37.094 23.735 -40.576 1.00 49.97 84 LYS A O 1
ATOM 675 N N . GLY A 1 85 ? 39.157 23.415 -39.736 1.00 57.41 85 GLY A N 1
ATOM 676 C CA . GLY A 1 85 ? 39.636 24.802 -39.876 1.00 57.41 85 GLY A CA 1
ATOM 677 C C . GLY A 1 85 ? 39.705 25.616 -38.574 1.00 57.41 85 GLY A C 1
ATOM 678 O O . GLY A 1 85 ? 40.163 26.757 -38.600 1.00 57.41 85 GLY A O 1
ATOM 679 N N . ASN A 1 86 ? 39.308 25.052 -37.428 1.00 59.22 86 ASN A N 1
ATOM 680 C CA . ASN A 1 86 ? 39.407 25.734 -36.139 1.00 59.22 86 ASN A CA 1
ATOM 681 C C . ASN A 1 86 ? 40.875 25.874 -35.680 1.00 59.22 86 ASN A C 1
ATOM 683 O O . ASN A 1 86 ? 41.506 24.897 -35.270 1.00 59.22 86 ASN A O 1
ATOM 687 N N . LYS A 1 87 ? 41.404 27.104 -35.695 1.00 61.31 87 LYS A N 1
ATOM 688 C CA . LYS A 1 87 ? 42.767 27.416 -35.229 1.00 61.31 87 LYS A CA 1
ATOM 689 C C . LYS A 1 87 ? 42.920 27.379 -33.697 1.00 61.31 87 LYS A C 1
ATOM 691 O O . LYS A 1 87 ? 44.043 27.316 -33.209 1.00 61.31 87 LYS A O 1
ATOM 696 N N . ASN A 1 88 ? 41.821 27.333 -32.935 1.00 57.50 88 ASN A N 1
ATOM 697 C CA . ASN A 1 88 ? 41.848 27.336 -31.463 1.00 57.50 88 ASN A CA 1
ATOM 698 C C . ASN A 1 88 ? 42.298 25.995 -30.849 1.00 57.50 88 ASN A C 1
ATOM 700 O O . ASN A 1 88 ? 42.545 25.923 -29.647 1.00 57.50 88 ASN A O 1
ATOM 704 N N . ALA A 1 89 ? 42.391 24.928 -31.652 1.00 53.31 89 ALA A N 1
ATOM 705 C CA . ALA A 1 89 ? 42.796 23.586 -31.217 1.00 53.31 89 ALA A CA 1
ATOM 706 C C . ALA A 1 89 ? 44.131 23.113 -31.824 1.00 53.31 89 ALA A C 1
ATOM 708 O O . ALA A 1 89 ? 44.542 21.974 -31.592 1.00 53.31 89 ALA A O 1
ATOM 709 N N . VAL A 1 90 ? 44.825 23.968 -32.585 1.00 53.28 90 VAL A N 1
ATOM 710 C CA . VAL A 1 90 ? 46.152 23.647 -33.131 1.00 53.28 90 VAL A CA 1
ATOM 711 C C . VAL A 1 90 ? 47.096 23.436 -31.939 1.00 53.28 90 VAL A C 1
ATOM 713 O O . VAL A 1 90 ? 47.211 24.307 -31.083 1.00 53.28 90 VAL A O 1
ATOM 716 N N . ASN A 1 91 ? 47.712 22.253 -31.847 1.00 52.72 91 ASN A N 1
ATOM 717 C CA . ASN A 1 91 ? 48.561 21.768 -30.740 1.00 52.72 91 ASN A CA 1
ATOM 718 C C . ASN A 1 91 ? 47.882 21.299 -29.434 1.00 52.72 91 ASN A C 1
ATOM 720 O O . ASN A 1 91 ? 48.595 20.928 -28.503 1.00 52.72 91 ASN A O 1
ATOM 724 N N . ASN A 1 92 ? 46.549 21.198 -29.346 1.00 54.12 92 ASN A N 1
ATOM 725 C CA . ASN A 1 92 ? 45.895 20.534 -28.206 1.00 54.12 92 ASN A CA 1
ATOM 726 C C . ASN A 1 92 ? 45.488 19.100 -28.577 1.00 54.12 92 ASN A C 1
ATOM 728 O O . ASN A 1 92 ? 44.531 18.893 -29.317 1.00 54.12 92 ASN A O 1
ATOM 732 N N . ARG A 1 93 ? 46.180 18.090 -28.029 1.00 52.41 93 ARG A N 1
ATOM 733 C CA . ARG A 1 93 ? 45.913 16.652 -28.278 1.00 52.41 93 ARG A CA 1
ATOM 734 C C . ARG A 1 93 ? 44.620 16.111 -27.630 1.00 52.41 93 ARG A C 1
ATOM 736 O O . ARG A 1 93 ? 44.430 14.902 -27.572 1.00 52.41 93 ARG A O 1
ATOM 743 N N . GLY A 1 94 ? 43.715 16.988 -27.191 1.00 52.34 94 GLY A N 1
ATOM 744 C CA . GLY A 1 94 ? 42.551 16.629 -26.380 1.00 52.34 94 GLY A CA 1
ATOM 745 C C . GLY A 1 94 ? 42.944 16.337 -24.928 1.00 52.34 94 GLY A C 1
ATOM 746 O O . GLY A 1 94 ? 43.947 15.681 -24.662 1.00 52.34 94 GLY A O 1
ATOM 747 N N . GLY A 1 95 ? 42.164 16.865 -23.985 1.00 57.12 95 GLY A N 1
ATOM 748 C CA . GLY A 1 95 ? 42.439 16.801 -22.547 1.00 57.12 95 GLY A CA 1
ATOM 749 C C . GLY A 1 95 ? 42.549 18.187 -21.909 1.00 57.12 95 GLY A C 1
ATOM 750 O O . GLY A 1 95 ? 42.728 19.196 -22.593 1.00 57.12 95 GLY A O 1
ATOM 751 N N . ALA A 1 96 ? 42.405 18.245 -20.585 1.00 57.41 96 ALA A N 1
ATOM 752 C CA . ALA A 1 96 ? 42.632 19.470 -19.826 1.00 57.41 96 ALA A CA 1
ATOM 753 C C . ALA A 1 96 ? 44.065 19.984 -20.060 1.00 57.41 96 ALA A C 1
ATOM 755 O O . ALA A 1 96 ? 45.003 19.189 -20.128 1.00 57.41 96 ALA A O 1
ATOM 756 N N . LYS A 1 97 ? 44.247 21.309 -20.170 1.00 60.19 97 LYS A N 1
ATOM 757 C CA . LYS A 1 97 ? 45.580 21.920 -20.323 1.00 60.19 97 LYS A CA 1
ATOM 758 C C . LYS A 1 97 ? 46.531 21.387 -19.241 1.00 60.19 97 LYS A C 1
ATOM 760 O O . LYS A 1 97 ? 46.154 21.319 -18.071 1.00 60.19 97 LYS A O 1
ATOM 765 N N . LYS A 1 98 ? 47.766 21.038 -19.620 1.00 55.25 98 LYS A N 1
ATOM 766 C CA . LYS A 1 98 ? 48.824 20.650 -18.673 1.00 55.25 98 LYS A CA 1
ATOM 767 C C . LYS A 1 98 ? 48.989 21.786 -17.647 1.00 55.25 98 LYS A C 1
ATOM 769 O O . LYS A 1 98 ? 49.257 22.915 -18.044 1.00 55.25 98 LYS A O 1
ATOM 774 N N . GLY A 1 99 ? 48.752 21.503 -16.363 1.00 59.62 99 GLY A N 1
ATOM 775 C CA . GLY A 1 99 ? 48.725 22.511 -15.288 1.00 59.62 99 GLY A CA 1
ATOM 776 C C . GLY A 1 99 ? 47.338 23.058 -14.908 1.00 59.62 99 GLY A C 1
ATOM 777 O O . GLY A 1 99 ? 47.258 24.009 -14.133 1.00 59.62 99 GLY A O 1
ATOM 778 N N . ASN A 1 100 ? 46.243 22.487 -15.425 1.00 63.22 100 ASN A N 1
ATOM 779 C CA . ASN A 1 100 ? 44.886 22.834 -14.997 1.00 63.22 100 ASN A CA 1
ATOM 780 C C . ASN A 1 100 ? 44.683 22.554 -13.491 1.00 63.22 100 ASN A C 1
ATOM 782 O O . ASN A 1 100 ? 44.777 21.407 -13.058 1.00 63.22 100 ASN A O 1
ATOM 786 N N . LYS A 1 101 ? 44.352 23.596 -12.717 1.00 62.59 101 LYS A N 1
ATOM 787 C CA . LYS A 1 101 ? 44.059 23.516 -11.274 1.00 62.59 101 LYS A CA 1
ATOM 788 C C . LYS A 1 101 ? 42.598 23.165 -10.959 1.00 62.59 101 LYS A C 1
ATOM 790 O O . LYS A 1 101 ? 42.256 22.948 -9.807 1.00 62.59 101 LYS A O 1
ATOM 795 N N . ASN A 1 102 ? 41.720 23.047 -11.955 1.00 58.53 102 ASN A N 1
ATOM 796 C CA . ASN A 1 102 ? 40.294 22.771 -11.721 1.00 58.53 102 ASN A CA 1
ATOM 797 C C . ASN A 1 102 ? 40.022 21.371 -11.130 1.00 58.53 102 ASN A C 1
ATOM 799 O O . ASN A 1 102 ? 38.903 21.100 -10.713 1.00 58.53 102 ASN A O 1
ATOM 803 N N . ALA A 1 103 ? 41.020 20.481 -11.108 1.00 55.66 103 ALA A N 1
ATOM 804 C CA . ALA A 1 103 ? 40.934 19.144 -10.516 1.00 55.66 103 ALA A CA 1
ATOM 805 C C . ALA A 1 103 ? 42.097 18.834 -9.551 1.00 55.66 103 ALA A C 1
ATOM 807 O O . ALA A 1 103 ? 42.324 17.669 -9.227 1.00 55.66 103 ALA A O 1
ATOM 808 N N . THR A 1 104 ? 42.857 19.839 -9.092 1.00 57.84 104 THR A N 1
ATOM 809 C CA . THR A 1 104 ? 43.904 19.607 -8.081 1.00 57.84 104 THR A CA 1
ATOM 810 C C . THR A 1 104 ? 43.275 19.057 -6.803 1.00 57.84 104 THR A C 1
ATOM 812 O O . THR A 1 104 ? 42.427 19.717 -6.212 1.00 57.84 104 THR A O 1
ATOM 815 N N . GLY A 1 105 ? 43.681 17.849 -6.399 1.00 57.59 105 GLY A N 1
ATOM 816 C CA . GLY A 1 105 ? 43.183 17.158 -5.203 1.00 57.59 105 GLY A CA 1
ATOM 817 C C . GLY A 1 105 ? 42.149 16.053 -5.458 1.00 57.59 105 GLY A C 1
ATOM 818 O O . GLY A 1 105 ? 41.880 15.285 -4.543 1.00 57.59 105 GLY A O 1
ATOM 819 N N . ASN A 1 106 ? 41.617 15.912 -6.679 1.00 60.66 106 ASN A N 1
ATOM 820 C CA . ASN A 1 106 ? 40.740 14.789 -7.032 1.00 60.66 106 ASN A CA 1
ATOM 821 C C . ASN A 1 106 ? 41.533 13.720 -7.806 1.00 60.66 106 ASN A C 1
ATOM 823 O O . ASN A 1 106 ? 42.239 14.075 -8.757 1.00 60.66 106 ASN A O 1
ATOM 827 N N . PRO A 1 107 ? 41.416 12.419 -7.472 1.00 52.84 107 PRO A N 1
ATOM 828 C CA . PRO A 1 107 ? 41.954 11.363 -8.320 1.00 52.84 107 PRO A CA 1
ATOM 829 C C . PRO A 1 107 ? 41.215 11.446 -9.657 1.00 52.84 107 PRO A C 1
ATOM 831 O O . PRO A 1 107 ? 39.988 11.337 -9.694 1.00 52.84 107 PRO A O 1
ATOM 834 N N . GLY A 1 108 ? 41.924 11.735 -10.749 1.00 56.47 108 GLY A N 1
ATOM 835 C CA . GLY A 1 108 ? 41.306 11.907 -12.066 1.00 56.47 108 GLY A CA 1
ATOM 836 C C . GLY A 1 108 ? 40.359 10.747 -12.399 1.00 56.47 108 GLY A C 1
ATOM 837 O O . GLY A 1 108 ? 40.729 9.589 -12.249 1.00 56.47 108 GLY A O 1
ATOM 838 N N . GLY A 1 109 ? 39.129 11.066 -12.813 1.00 58.16 109 GLY A N 1
ATOM 839 C CA . GLY A 1 109 ? 38.063 10.084 -13.063 1.00 58.16 109 GLY A CA 1
ATOM 840 C C . GLY A 1 109 ? 37.081 9.886 -11.901 1.00 58.16 109 GLY A C 1
ATOM 841 O O . GLY A 1 109 ? 36.015 9.316 -12.111 1.00 58.16 109 GLY A O 1
ATOM 842 N N . SER A 1 110 ? 37.389 10.406 -10.711 1.00 56.19 110 SER A N 1
ATOM 843 C CA . SER A 1 110 ? 36.485 10.394 -9.553 1.00 56.19 110 SER A CA 1
ATOM 844 C C . SER A 1 110 ? 35.581 11.621 -9.564 1.00 56.19 110 SER A C 1
ATOM 846 O O . SER A 1 110 ? 36.020 12.726 -9.895 1.00 56.19 110 SER A O 1
ATOM 848 N N . ALA A 1 111 ? 34.326 11.446 -9.166 1.00 58.78 111 ALA A N 1
ATOM 849 C CA . ALA A 1 111 ? 33.428 12.567 -8.959 1.00 58.78 111 ALA A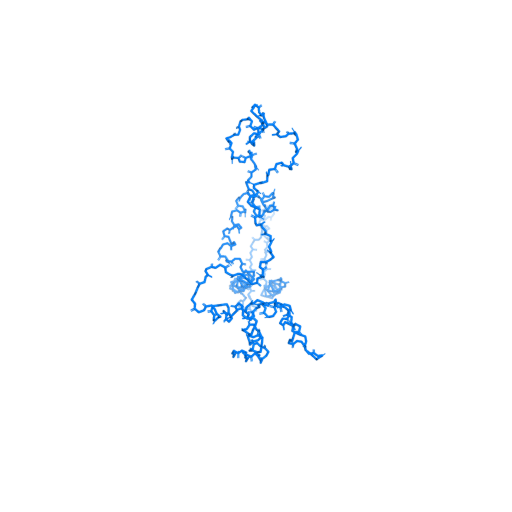 CA 1
ATOM 850 C C . ALA A 1 111 ? 33.900 13.424 -7.760 1.00 58.78 111 ALA A C 1
ATOM 852 O O . ALA A 1 111 ? 34.441 12.871 -6.800 1.00 58.78 111 ALA A O 1
ATOM 853 N N . PRO A 1 112 ? 33.723 14.759 -7.796 1.00 58.78 112 PRO A N 1
ATOM 854 C CA . PRO A 1 112 ? 33.990 15.633 -6.654 1.00 58.78 112 PRO A CA 1
ATOM 855 C C . PRO A 1 112 ? 33.338 15.120 -5.365 1.00 58.78 112 PRO A C 1
ATOM 857 O O . PRO A 1 112 ? 32.269 14.517 -5.417 1.00 58.78 112 PRO A O 1
ATOM 860 N N . LEU A 1 113 ? 33.934 15.402 -4.204 1.00 51.00 113 LEU A N 1
ATOM 861 C CA . LEU A 1 113 ? 33.340 15.067 -2.906 1.00 51.00 113 LEU A CA 1
ATOM 862 C C . LEU A 1 113 ? 31.891 15.602 -2.847 1.00 51.00 113 LEU A C 1
ATOM 864 O O . LEU A 1 113 ? 31.684 16.804 -3.007 1.00 51.00 113 LEU A O 1
ATOM 868 N N . ARG A 1 114 ? 30.908 14.708 -2.633 1.00 56.44 114 ARG A N 1
ATOM 869 C CA . ARG A 1 114 ? 29.435 14.924 -2.699 1.00 56.44 114 ARG A CA 1
ATOM 870 C C . ARG A 1 114 ? 28.770 14.888 -4.082 1.00 56.44 114 ARG A C 1
ATOM 872 O O . ARG A 1 114 ? 27.550 15.004 -4.159 1.00 56.44 114 ARG A O 1
ATOM 879 N N . ASN A 1 115 ? 29.512 14.701 -5.164 1.00 61.94 115 ASN A N 1
ATOM 880 C CA . ASN A 1 115 ? 28.932 14.395 -6.466 1.00 61.94 115 ASN A CA 1
ATOM 881 C C . ASN A 1 115 ? 28.802 12.870 -6.586 1.00 61.94 115 ASN A C 1
ATOM 883 O O . ASN A 1 115 ? 29.763 12.180 -6.901 1.00 61.94 115 ASN A O 1
ATOM 887 N N . GLY A 1 116 ? 27.625 12.323 -6.286 1.00 60.44 116 GLY A N 1
ATOM 888 C CA . GLY A 1 116 ? 27.306 10.959 -6.703 1.00 60.44 116 GLY A CA 1
ATOM 889 C C . GLY A 1 116 ? 27.145 10.960 -8.221 1.00 60.44 116 GLY A C 1
ATOM 890 O O . GLY A 1 116 ? 26.291 11.686 -8.729 1.00 60.44 116 GLY A O 1
ATOM 891 N N . ASN A 1 117 ? 27.973 10.201 -8.945 1.00 55.66 117 ASN A N 1
ATOM 892 C CA . ASN A 1 117 ? 27.862 10.063 -10.401 1.00 55.66 117 ASN A CA 1
ATOM 893 C C . ASN A 1 117 ? 26.402 9.849 -10.822 1.00 55.66 117 ASN A C 1
ATOM 895 O O . ASN A 1 117 ? 25.705 9.086 -10.161 1.00 55.66 117 ASN A O 1
ATOM 899 N N . ALA A 1 118 ? 25.997 10.534 -11.903 1.00 56.69 118 ALA A N 1
ATOM 900 C CA . ALA A 1 118 ? 24.662 10.603 -12.509 1.00 56.69 118 ALA A CA 1
ATOM 901 C C . ALA A 1 118 ? 23.682 9.512 -12.043 1.00 56.69 118 ALA A C 1
ATOM 903 O O . ALA A 1 118 ? 23.437 8.533 -12.747 1.00 56.69 118 ALA A O 1
ATOM 904 N N . ALA A 1 119 ? 23.117 9.698 -10.849 1.00 55.97 119 ALA A N 1
ATOM 905 C CA . ALA A 1 119 ? 22.059 8.838 -10.360 1.00 55.97 119 ALA A CA 1
ATOM 906 C C . ALA A 1 119 ? 20.830 9.095 -11.234 1.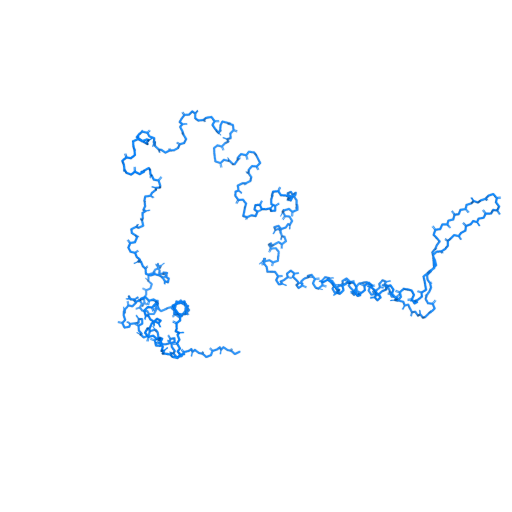00 55.97 119 ALA A C 1
ATOM 908 O O . ALA A 1 119 ? 20.430 10.246 -11.431 1.00 55.97 119 ALA A O 1
ATOM 909 N N . THR A 1 120 ? 20.230 8.032 -11.758 1.00 58.62 120 THR A N 1
ATOM 910 C CA . THR A 1 120 ? 19.005 8.078 -12.571 1.00 58.62 120 THR A CA 1
ATOM 911 C C . THR A 1 120 ? 17.849 8.776 -11.842 1.00 58.62 120 THR A C 1
ATOM 913 O O . THR A 1 120 ? 16.980 9.362 -12.485 1.00 58.62 120 THR A O 1
ATOM 916 N N . HIS A 1 121 ? 17.882 8.813 -10.504 1.00 59.78 121 HIS A N 1
ATOM 917 C CA . HIS A 1 121 ? 16.847 9.378 -9.635 1.00 59.78 121 HIS A CA 1
ATOM 918 C C . HIS A 1 121 ? 17.311 10.638 -8.879 1.00 59.78 121 HIS A C 1
ATOM 920 O O . HIS A 1 121 ? 17.326 10.695 -7.648 1.00 59.78 121 HIS A O 1
ATOM 926 N N . GLY A 1 122 ? 17.673 11.685 -9.627 1.00 64.31 122 GLY A N 1
ATOM 927 C CA . GLY A 1 122 ? 18.218 12.936 -9.077 1.00 64.31 122 GLY A CA 1
ATOM 928 C C . GLY A 1 122 ? 17.314 13.703 -8.094 1.00 64.31 122 GLY A C 1
ATOM 929 O O . GLY A 1 122 ? 17.837 14.458 -7.277 1.00 64.31 122 GLY A O 1
ATOM 930 N N . LEU A 1 123 ? 15.985 13.516 -8.130 1.00 70.44 123 LEU A N 1
ATOM 931 C CA . LEU A 1 123 ? 15.063 14.149 -7.172 1.00 70.44 123 LEU A CA 1
ATOM 932 C C . LEU A 1 123 ? 15.195 13.518 -5.779 1.00 70.44 123 LEU A C 1
ATOM 934 O O . LEU A 1 123 ? 15.455 14.223 -4.808 1.00 70.44 123 LEU A O 1
ATOM 938 N N . TYR A 1 124 ? 15.062 12.193 -5.686 1.00 70.00 124 TYR A N 1
ATOM 939 C CA . TYR A 1 124 ? 15.078 11.499 -4.401 1.00 70.00 124 TYR A CA 1
ATOM 940 C C . TYR A 1 124 ? 16.449 11.592 -3.736 1.00 70.00 124 TYR A C 1
ATOM 942 O O . TYR A 1 124 ? 16.531 11.954 -2.571 1.00 70.00 124 TYR A O 1
ATOM 950 N N . ARG A 1 125 ? 17.541 11.421 -4.488 1.00 69.50 125 ARG A N 1
ATOM 951 C CA . ARG A 1 125 ? 18.901 11.498 -3.929 1.00 69.50 125 ARG A CA 1
ATOM 952 C C . ARG A 1 125 ? 19.279 12.872 -3.359 1.00 69.50 125 ARG A C 1
ATOM 954 O O . ARG A 1 125 ? 20.178 12.972 -2.533 1.00 69.50 125 ARG A O 1
ATOM 961 N N . LYS A 1 126 ? 18.628 13.946 -3.818 1.00 72.31 126 LYS A N 1
ATOM 962 C CA . LYS A 1 126 ? 18.919 15.311 -3.359 1.00 72.31 126 LYS A CA 1
ATOM 963 C C . LYS A 1 126 ? 18.249 15.642 -2.024 1.00 72.31 126 LYS A C 1
ATOM 965 O O . LYS A 1 126 ? 18.762 16.490 -1.297 1.00 72.31 126 LYS A O 1
ATOM 970 N N . TYR A 1 127 ? 17.109 15.017 -1.737 1.00 76.19 127 TYR A N 1
ATOM 971 C CA . TYR A 1 127 ? 16.248 15.389 -0.613 1.00 76.19 127 TYR A CA 1
ATOM 972 C C . TYR A 1 127 ? 16.003 14.252 0.385 1.00 76.19 127 TYR A C 1
ATOM 974 O O . TYR A 1 127 ? 15.625 14.542 1.517 1.00 76.19 127 TYR A O 1
ATOM 982 N N . LEU A 1 128 ? 16.231 12.988 0.010 1.00 75.69 128 LEU A N 1
ATOM 983 C CA . LEU A 1 128 ? 16.148 11.862 0.936 1.00 75.69 128 LEU A CA 1
ATOM 984 C C . LEU A 1 128 ? 17.505 11.623 1.616 1.00 75.69 128 LEU A C 1
ATOM 986 O O . LEU A 1 128 ? 18.541 11.635 0.946 1.00 75.69 128 LEU A O 1
ATOM 990 N N . PRO A 1 129 ? 17.505 11.350 2.932 1.00 85.62 129 PRO A N 1
ATOM 991 C CA . PRO A 1 129 ? 18.603 10.667 3.606 1.00 85.62 129 PRO A CA 1
ATOM 992 C C . PRO A 1 129 ?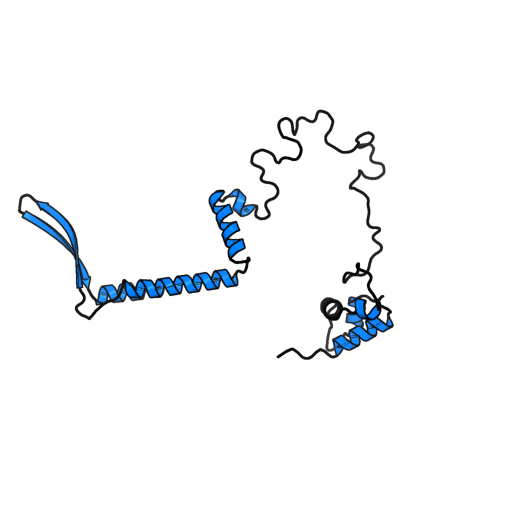 19.034 9.401 2.852 1.00 85.62 129 PRO A C 1
ATOM 994 O O . PRO A 1 129 ? 18.194 8.704 2.284 1.00 85.62 129 PRO A O 1
ATOM 997 N N . GLN A 1 130 ? 20.333 9.088 2.881 1.00 76.00 130 GLN A N 1
ATOM 998 C CA . GLN A 1 130 ? 20.905 7.966 2.124 1.00 76.00 130 GLN A CA 1
ATOM 999 C C . GLN A 1 130 ? 20.255 6.622 2.495 1.00 76.00 130 GLN A C 1
ATOM 1001 O O . GLN A 1 130 ? 19.865 5.885 1.602 1.00 76.00 130 GLN A O 1
ATOM 1006 N N . GLU A 1 131 ? 20.026 6.369 3.785 1.00 78.38 131 GLU A N 1
ATOM 1007 C CA . GLU A 1 131 ? 19.364 5.147 4.274 1.00 78.38 131 GLU A CA 1
ATOM 1008 C C . GLU A 1 131 ? 17.968 4.937 3.662 1.00 78.38 131 GLU A C 1
ATOM 1010 O O . GLU A 1 131 ? 17.611 3.830 3.272 1.00 78.38 131 GLU A O 1
ATOM 1015 N N . LEU A 1 132 ? 17.179 6.010 3.528 1.00 75.62 132 LEU A N 1
ATOM 1016 C CA . LEU A 1 132 ? 15.838 5.941 2.937 1.00 75.62 132 LEU A CA 1
ATOM 1017 C C . LEU A 1 132 ? 15.882 5.737 1.422 1.00 75.62 132 LEU A C 1
ATOM 1019 O O . LEU A 1 132 ? 14.960 5.161 0.850 1.00 75.62 132 LEU A O 1
ATOM 1023 N N . TYR A 1 133 ? 16.930 6.235 0.768 1.00 80.56 133 TYR A N 1
ATOM 1024 C CA . TYR A 1 133 ? 17.142 6.020 -0.656 1.00 80.56 133 TYR A CA 1
ATOM 1025 C C . TYR A 1 133 ? 17.511 4.561 -0.943 1.00 80.56 133 TYR A C 1
ATOM 1027 O O . TYR A 1 133 ? 16.917 3.963 -1.837 1.00 80.56 133 TYR A O 1
ATOM 1035 N N . ASP A 1 134 ? 18.428 3.998 -0.155 1.00 80.00 134 ASP A N 1
ATOM 1036 C CA . ASP A 1 134 ? 18.871 2.608 -0.290 1.00 80.00 134 ASP A CA 1
ATOM 1037 C C . ASP A 1 134 ? 17.692 1.647 -0.053 1.00 80.00 134 ASP A C 1
ATOM 1039 O O . ASP A 1 134 ? 17.414 0.790 -0.888 1.00 80.00 134 ASP A O 1
ATOM 1043 N N . LEU A 1 135 ? 16.891 1.889 0.993 1.00 80.38 135 LEU A N 1
ATOM 1044 C CA . LEU A 1 135 ? 15.659 1.133 1.254 1.00 80.38 135 LEU A CA 1
ATOM 1045 C C . LEU A 1 135 ? 14.658 1.204 0.087 1.00 80.38 135 LEU A C 1
ATOM 1047 O O . LEU A 1 135 ? 13.994 0.223 -0.241 1.00 80.38 135 LEU A O 1
ATOM 1051 N N . LYS A 1 136 ? 14.515 2.380 -0.529 1.00 82.31 136 LYS A N 1
ATOM 1052 C CA . LYS A 1 136 ? 13.612 2.590 -1.664 1.00 82.31 136 LYS A CA 1
ATOM 1053 C C . LYS A 1 136 ? 14.083 1.827 -2.905 1.00 82.31 136 LYS A C 1
ATOM 1055 O O . LYS A 1 136 ? 13.234 1.299 -3.615 1.00 82.31 136 LYS A O 1
ATOM 1060 N N . GLU A 1 137 ? 15.391 1.758 -3.161 1.00 81.69 137 GLU A N 1
ATOM 1061 C CA . GLU A 1 137 ? 15.946 0.930 -4.244 1.00 81.69 137 GLU A CA 1
ATOM 1062 C C . GLU A 1 137 ? 15.737 -0.567 -3.970 1.00 81.69 137 GLU A C 1
ATOM 1064 O O . GLU A 1 137 ? 15.239 -1.266 -4.849 1.00 81.69 137 GLU A O 1
ATOM 1069 N N . GLU A 1 138 ? 15.998 -1.045 -2.748 1.00 82.00 138 GLU A N 1
ATOM 1070 C CA . GLU A 1 138 ? 15.733 -2.443 -2.362 1.00 82.00 138 GLU A CA 1
ATOM 1071 C C . GLU A 1 138 ? 14.254 -2.822 -2.546 1.00 82.00 138 GLU A C 1
ATOM 1073 O O . GLU A 1 138 ? 13.933 -3.898 -3.053 1.00 82.00 138 GLU A O 1
ATOM 1078 N N . LEU A 1 139 ? 13.339 -1.921 -2.174 1.00 76.94 139 LEU A N 1
ATOM 1079 C CA . LEU A 1 139 ? 11.902 -2.121 -2.342 1.00 76.94 139 LEU A CA 1
ATOM 1080 C C . LEU A 1 139 ? 11.495 -2.149 -3.825 1.00 76.94 139 LEU A C 1
ATOM 1082 O O . LEU A 1 139 ? 10.694 -2.987 -4.234 1.00 76.94 139 LEU A O 1
ATOM 1086 N N . GLU A 1 140 ? 12.046 -1.251 -4.643 1.00 76.31 140 GLU A N 1
ATOM 1087 C CA . GLU A 1 140 ? 11.803 -1.224 -6.091 1.00 76.31 140 GLU A CA 1
ATOM 1088 C C . GLU A 1 140 ? 12.305 -2.499 -6.787 1.00 76.31 140 GLU A C 1
ATOM 1090 O O . GLU A 1 140 ? 11.617 -3.030 -7.666 1.00 76.31 140 GLU A O 1
ATOM 1095 N N . GLU A 1 141 ? 13.466 -3.014 -6.372 1.00 78.94 141 GLU A N 1
ATOM 1096 C CA . GLU A 1 141 ? 14.011 -4.289 -6.847 1.00 78.94 141 GLU A CA 1
ATOM 1097 C C . GLU A 1 141 ? 13.133 -5.472 -6.425 1.00 78.94 141 GLU A C 1
ATOM 1099 O O . GLU A 1 141 ? 12.774 -6.296 -7.269 1.00 78.94 141 GLU A O 1
ATOM 1104 N N . ALA A 1 142 ? 12.723 -5.531 -5.154 1.00 73.12 142 ALA A N 1
ATOM 1105 C CA . ALA A 1 142 ? 11.872 -6.601 -4.634 1.00 73.12 142 ALA A CA 1
ATOM 1106 C C . ALA A 1 142 ? 10.511 -6.673 -5.348 1.00 73.12 142 ALA A C 1
ATOM 1108 O O . ALA A 1 142 ? 10.011 -7.765 -5.625 1.00 73.12 142 ALA A O 1
ATOM 1109 N N . ILE A 1 143 ? 9.934 -5.518 -5.698 1.00 72.81 143 ILE A N 1
ATOM 1110 C CA . ILE A 1 143 ? 8.609 -5.420 -6.330 1.00 72.81 143 ILE A CA 1
ATOM 1111 C C . ILE A 1 143 ? 8.705 -5.441 -7.875 1.00 72.81 143 ILE A C 1
ATOM 1113 O O . ILE A 1 143 ? 7.715 -5.250 -8.585 1.00 72.81 143 ILE A O 1
ATOM 1117 N N . ASN A 1 144 ? 9.894 -5.710 -8.438 1.00 76.81 144 ASN A N 1
ATOM 1118 C CA . ASN A 1 144 ? 10.160 -5.750 -9.885 1.00 76.81 144 ASN A CA 1
ATOM 1119 C C . ASN A 1 144 ? 9.694 -4.493 -10.648 1.00 76.81 144 ASN A C 1
ATOM 1121 O O . ASN A 1 144 ? 9.392 -4.563 -11.843 1.00 76.81 144 ASN A O 1
ATOM 1125 N N . ASN A 1 145 ? 9.635 -3.337 -9.981 1.00 68.69 145 ASN A N 1
ATOM 1126 C CA . ASN A 1 145 ? 9.097 -2.090 -10.530 1.00 68.69 145 ASN A CA 1
ATOM 1127 C C . ASN A 1 145 ? 7.673 -2.190 -11.123 1.00 68.69 145 ASN A C 1
ATOM 1129 O O . ASN A 1 145 ? 7.345 -1.407 -12.016 1.00 68.69 145 ASN A O 1
ATOM 1133 N N . ASP A 1 146 ? 6.821 -3.115 -10.663 1.00 83.31 146 ASP A N 1
ATOM 1134 C CA . ASP A 1 146 ? 5.422 -3.187 -11.102 1.00 83.31 146 ASP A CA 1
ATOM 1135 C C . ASP A 1 146 ? 4.501 -2.385 -10.161 1.00 83.31 146 ASP A C 1
ATOM 1137 O O . ASP A 1 146 ? 4.225 -2.824 -9.040 1.00 83.31 146 ASP A O 1
ATOM 1141 N N . PRO A 1 147 ? 3.959 -1.229 -10.593 1.00 79.56 147 PRO A N 1
ATOM 1142 C CA . PRO A 1 147 ? 3.084 -0.418 -9.750 1.00 79.56 147 PRO A CA 1
ATOM 1143 C C . PRO A 1 147 ? 1.796 -1.141 -9.345 1.00 79.56 147 PRO A C 1
ATOM 1145 O O . PRO A 1 147 ? 1.213 -0.818 -8.309 1.00 79.56 147 PRO A O 1
ATOM 1148 N N . LEU A 1 148 ? 1.336 -2.109 -10.148 1.00 85.75 148 LEU A N 1
ATOM 1149 C CA . LEU A 1 148 ? 0.135 -2.875 -9.832 1.00 85.75 148 LEU A CA 1
ATOM 1150 C C . LEU A 1 148 ? 0.379 -3.830 -8.660 1.00 85.75 148 LEU A C 1
ATOM 1152 O O . LEU A 1 148 ? -0.490 -3.968 -7.799 1.00 85.75 148 LEU A O 1
ATOM 1156 N N . SER A 1 149 ? 1.567 -4.431 -8.599 1.00 80.81 149 SER A N 1
ATOM 1157 C CA . SER A 1 149 ? 1.988 -5.285 -7.487 1.00 80.81 149 SER A CA 1
ATOM 1158 C C . SER A 1 149 ? 2.065 -4.502 -6.172 1.00 80.81 149 SER A C 1
ATOM 1160 O O . SER A 1 149 ? 1.542 -4.975 -5.168 1.00 80.81 149 SER A O 1
ATOM 1162 N N . ILE A 1 150 ? 2.585 -3.265 -6.186 1.00 82.88 150 ILE A N 1
ATOM 1163 C CA . ILE A 1 150 ? 2.591 -2.378 -5.002 1.00 82.88 150 ILE A CA 1
ATOM 1164 C C . ILE A 1 150 ? 1.165 -2.123 -4.498 1.00 82.88 150 ILE A C 1
ATOM 1166 O O . ILE A 1 150 ? 0.887 -2.229 -3.303 1.00 82.88 150 ILE A O 1
ATOM 1170 N N . LEU A 1 151 ? 0.247 -1.783 -5.410 1.00 84.56 151 LEU A N 1
ATOM 1171 C CA . LEU A 1 151 ? -1.145 -1.523 -5.049 1.00 84.56 151 LEU A CA 1
ATOM 1172 C C . LEU A 1 151 ? -1.808 -2.782 -4.474 1.00 84.56 151 LEU A C 1
ATOM 1174 O O . LEU A 1 151 ? -2.509 -2.709 -3.469 1.00 84.56 151 LEU A O 1
ATOM 1178 N N . TRP A 1 152 ? -1.567 -3.939 -5.091 1.00 84.44 152 TRP A N 1
ATOM 1179 C CA . TRP A 1 152 ? -2.099 -5.214 -4.626 1.00 84.44 152 TRP A CA 1
ATOM 1180 C C . TRP A 1 152 ? -1.586 -5.587 -3.232 1.00 84.44 152 TRP A C 1
ATOM 1182 O O . TRP A 1 152 ? -2.386 -5.929 -2.362 1.00 84.44 152 TRP A O 1
ATOM 1192 N N . GLU A 1 153 ? -0.281 -5.470 -2.984 1.00 83.81 153 GLU A N 1
ATOM 1193 C CA . GLU A 1 153 ? 0.296 -5.706 -1.658 1.00 83.81 153 GLU A CA 1
ATOM 1194 C C . GLU A 1 153 ? -0.250 -4.732 -0.616 1.00 83.81 153 GLU A C 1
ATOM 1196 O O . GLU A 1 153 ? -0.576 -5.146 0.496 1.00 83.81 153 GLU A O 1
ATOM 1201 N N . SER A 1 154 ? -0.425 -3.459 -0.982 1.00 84.00 154 SER A N 1
ATOM 1202 C CA . SER A 1 154 ? -1.041 -2.461 -0.108 1.00 84.00 154 SER A CA 1
ATOM 1203 C C . SER A 1 154 ? -2.473 -2.848 0.270 1.00 84.00 154 SER A C 1
ATOM 1205 O O . SER A 1 154 ? -2.808 -2.848 1.456 1.00 84.00 154 SER A O 1
ATOM 1207 N N . ILE A 1 155 ? -3.285 -3.272 -0.704 1.00 85.94 155 ILE A N 1
ATOM 1208 C CA . ILE A 1 155 ? -4.652 -3.758 -0.470 1.00 85.94 155 ILE A CA 1
ATOM 1209 C C . ILE A 1 155 ? -4.637 -4.995 0.432 1.00 85.94 155 ILE A C 1
ATOM 1211 O O . ILE A 1 155 ? -5.403 -5.064 1.393 1.00 85.94 155 ILE A O 1
ATOM 1215 N N . MET A 1 156 ? -3.761 -5.969 0.166 1.00 83.56 156 MET A N 1
ATOM 1216 C CA . MET A 1 156 ? -3.649 -7.171 0.997 1.00 83.56 156 MET A CA 1
ATOM 1217 C C . MET A 1 156 ? -3.249 -6.835 2.435 1.00 83.56 156 MET A C 1
ATOM 1219 O O . MET A 1 156 ? -3.835 -7.376 3.372 1.00 83.56 156 MET A O 1
ATOM 1223 N N . LEU A 1 157 ? -2.286 -5.930 2.620 1.00 79.81 157 LEU A N 1
ATOM 1224 C CA . LEU A 1 157 ? -1.832 -5.496 3.937 1.00 79.81 157 LEU A CA 1
ATOM 1225 C C . LEU A 1 157 ? -2.951 -4.782 4.700 1.00 79.81 157 LEU A C 1
ATOM 1227 O O . LEU A 1 157 ? -3.186 -5.099 5.865 1.00 79.81 157 LEU A O 1
ATOM 1231 N N . GLN A 1 158 ? -3.676 -3.870 4.047 1.00 78.56 158 GLN A N 1
ATOM 1232 C CA . GLN A 1 158 ? -4.851 -3.216 4.630 1.00 78.56 158 GLN A CA 1
ATOM 1233 C C . GLN A 1 158 ? -5.908 -4.247 5.038 1.00 78.56 158 GLN A C 1
ATOM 1235 O O . GLN A 1 158 ? -6.428 -4.202 6.152 1.00 78.56 158 GLN A O 1
ATOM 1240 N N . HIS A 1 159 ? -6.189 -5.227 4.178 1.00 82.62 159 HIS A N 1
ATOM 1241 C CA . HIS A 1 159 ? -7.154 -6.281 4.479 1.00 82.62 159 HIS A CA 1
ATOM 1242 C C . HIS A 1 159 ? -6.707 -7.150 5.665 1.00 82.62 159 HIS A C 1
ATOM 1244 O O . HIS A 1 159 ? -7.501 -7.452 6.556 1.00 82.62 159 HIS A O 1
ATOM 1250 N N . ALA A 1 160 ? -5.419 -7.497 5.731 1.00 79.56 160 ALA A N 1
ATOM 1251 C CA . ALA A 1 160 ? -4.838 -8.226 6.852 1.00 79.56 160 ALA A CA 1
ATOM 1252 C C . ALA A 1 160 ? -4.922 -7.424 8.162 1.00 79.56 160 ALA A C 1
ATOM 1254 O O . ALA A 1 160 ? -5.269 -7.982 9.205 1.00 79.56 160 ALA A O 1
ATOM 1255 N N . GLN A 1 161 ? -4.670 -6.113 8.113 1.00 75.62 161 GLN A N 1
ATOM 1256 C CA . GLN A 1 161 ? -4.834 -5.217 9.259 1.00 75.62 161 GLN A CA 1
ATOM 1257 C C . GLN A 1 161 ? -6.290 -5.156 9.733 1.00 75.62 161 GLN A C 1
ATOM 1259 O O . GLN A 1 161 ? -6.523 -5.196 10.939 1.00 75.62 161 GLN A O 1
ATOM 1264 N N . ILE A 1 162 ? -7.267 -5.124 8.818 1.00 80.19 162 ILE A N 1
ATOM 1265 C CA . ILE A 1 162 ? -8.699 -5.160 9.160 1.00 80.19 162 ILE A CA 1
ATOM 1266 C C . ILE A 1 162 ? -9.051 -6.466 9.883 1.00 80.19 162 ILE A C 1
ATOM 1268 O O . ILE A 1 162 ? -9.670 -6.431 10.947 1.00 80.19 162 ILE A O 1
ATOM 1272 N N . ILE A 1 163 ? -8.616 -7.613 9.353 1.00 82.06 163 ILE A N 1
ATOM 1273 C CA . ILE A 1 163 ? -8.846 -8.930 9.973 1.00 82.06 163 ILE A CA 1
ATOM 1274 C C . ILE A 1 163 ? -8.183 -9.006 11.356 1.00 82.06 163 ILE A C 1
ATOM 1276 O O . ILE A 1 163 ? -8.768 -9.506 12.317 1.00 82.06 163 ILE A O 1
ATOM 1280 N N . HIS A 1 164 ? -6.964 -8.487 11.491 1.00 77.75 164 HIS A N 1
ATOM 1281 C CA . HIS A 1 164 ? -6.276 -8.441 12.777 1.00 77.75 164 HIS A CA 1
ATOM 1282 C C . HIS A 1 164 ? -6.997 -7.527 13.782 1.00 77.75 164 HIS A C 1
ATOM 1284 O O . HIS A 1 164 ? -7.190 -7.905 14.938 1.00 77.75 164 HIS A O 1
ATOM 1290 N N . ALA A 1 165 ? -7.450 -6.347 13.348 1.00 78.12 165 ALA A N 1
ATOM 1291 C CA . ALA A 1 165 ? -8.197 -5.408 14.182 1.00 78.12 165 ALA A CA 1
ATOM 1292 C C . ALA A 1 165 ? -9.536 -5.994 14.654 1.00 78.12 165 ALA A C 1
ATOM 1294 O O . ALA A 1 165 ? -9.890 -5.819 15.819 1.00 78.12 165 ALA A O 1
ATOM 1295 N N . GLN A 1 166 ? -10.232 -6.756 13.802 1.00 78.88 166 GLN A N 1
ATOM 1296 C CA . GLN A 1 166 ? -11.448 -7.495 14.167 1.00 78.88 166 GLN A CA 1
ATOM 1297 C C . GLN A 1 166 ? -11.243 -8.419 15.371 1.00 78.88 166 GLN A C 1
ATOM 1299 O O . GLN A 1 166 ? -12.148 -8.562 16.188 1.00 78.88 166 GLN A O 1
ATOM 1304 N N . ARG A 1 167 ? -10.052 -9.013 15.517 1.00 78.56 167 ARG A N 1
ATOM 1305 C CA . ARG A 1 167 ? -9.724 -9.876 16.660 1.00 78.56 167 ARG A CA 1
ATOM 1306 C C . ARG A 1 167 ? -9.528 -9.095 17.962 1.00 78.56 167 ARG A C 1
ATOM 1308 O O . ARG A 1 167 ? -9.832 -9.624 19.025 1.00 78.56 167 ARG A O 1
ATOM 1315 N N . ILE A 1 168 ? -9.005 -7.872 17.889 1.00 76.56 168 ILE A N 1
ATOM 1316 C CA . ILE A 1 168 ? -8.709 -7.038 19.068 1.00 76.56 168 ILE A CA 1
ATOM 1317 C C . ILE A 1 168 ? -9.943 -6.251 19.515 1.00 76.56 168 ILE A C 1
ATOM 1319 O O . ILE A 1 168 ? -10.211 -6.148 20.705 1.00 76.56 168 ILE A O 1
ATOM 1323 N N . MET A 1 169 ? -10.700 -5.700 18.565 1.00 78.56 169 MET A N 1
ATOM 1324 C CA . MET A 1 169 ? -11.852 -4.826 18.823 1.00 78.56 169 MET A CA 1
ATOM 1325 C C . MET A 1 169 ? -13.164 -5.608 19.008 1.00 78.56 169 MET A C 1
ATOM 1327 O O . MET A 1 169 ? -14.246 -5.025 18.949 1.00 78.56 169 MET A O 1
ATOM 1331 N N . PHE A 1 170 ? -13.080 -6.927 19.193 1.00 79.19 170 PHE A N 1
ATOM 1332 C CA . PHE A 1 170 ? -14.234 -7.812 19.293 1.00 79.19 170 PHE A CA 1
ATOM 1333 C C . PHE A 1 170 ? -15.067 -7.517 20.549 1.00 79.19 170 PHE A C 1
ATOM 1335 O O . PHE A 1 170 ? -14.548 -7.503 21.664 1.00 79.19 170 PHE A O 1
ATOM 1342 N N . VAL A 1 171 ? -16.372 -7.320 20.355 1.00 86.81 171 VAL A N 1
ATOM 1343 C CA . VAL A 1 171 ? -17.365 -7.175 21.427 1.00 86.81 171 VAL A CA 1
ATOM 1344 C C . VAL A 1 171 ? -18.018 -8.534 21.664 1.00 86.81 171 VAL A C 1
ATOM 1346 O O . VAL A 1 171 ? -18.617 -9.097 20.750 1.00 86.81 171 VAL A O 1
ATOM 1349 N N . ASN A 1 172 ? -17.933 -9.059 22.886 1.00 83.25 172 ASN A N 1
ATOM 1350 C CA . ASN A 1 172 ? -18.419 -10.406 23.197 1.00 83.25 172 ASN A CA 1
ATOM 1351 C C . ASN A 1 172 ? -19.951 -10.496 23.217 1.00 83.25 172 ASN A C 1
ATOM 1353 O O . ASN A 1 172 ? -20.523 -11.459 22.710 1.00 83.25 172 ASN A O 1
ATOM 1357 N N . ASN A 1 173 ? -20.622 -9.524 23.845 1.00 88.25 173 ASN A N 1
ATOM 1358 C CA . ASN A 1 173 ? -22.081 -9.473 23.970 1.00 88.25 173 ASN A CA 1
ATOM 1359 C C . ASN A 1 173 ? -22.576 -8.047 24.309 1.00 88.25 173 ASN A C 1
ATOM 1361 O O . ASN A 1 173 ? -21.785 -7.116 24.445 1.00 88.25 173 ASN A O 1
ATOM 1365 N N . LYS A 1 174 ? -23.898 -7.869 24.454 1.00 88.19 174 LYS A N 1
ATOM 1366 C CA . LYS A 1 174 ? -24.539 -6.571 24.764 1.00 88.19 174 LYS A CA 1
ATOM 1367 C C . LYS A 1 174 ? -24.092 -5.965 26.105 1.00 88.19 174 LYS A C 1
ATOM 1369 O O . LYS A 1 174 ? -24.177 -4.753 26.279 1.00 88.19 174 LYS A O 1
ATOM 1374 N N . GLU A 1 175 ? -23.650 -6.798 27.036 1.00 87.69 175 GLU A N 1
ATOM 1375 C CA . GLU A 1 175 ? -23.239 -6.419 28.391 1.00 87.69 175 GLU A CA 1
ATOM 1376 C C . GLU A 1 175 ? -21.714 -6.264 28.514 1.00 87.69 175 GLU A C 1
ATOM 1378 O O . GLU A 1 175 ? -21.211 -5.986 29.600 1.00 87.69 175 GLU A O 1
ATOM 1383 N N . ASP A 1 176 ? -20.970 -6.414 27.410 1.00 87.56 176 ASP A N 1
ATOM 1384 C CA . ASP A 1 176 ? -19.518 -6.260 27.380 1.00 87.56 176 ASP A CA 1
ATOM 1385 C C . ASP A 1 176 ? -19.128 -4.839 27.817 1.00 87.56 176 ASP A C 1
ATOM 1387 O O . ASP A 1 176 ? -19.429 -3.845 27.152 1.00 87.56 176 ASP A O 1
ATOM 1391 N N . MET A 1 177 ? -18.469 -4.750 28.969 1.00 90.94 177 MET A N 1
ATOM 1392 C CA . MET A 1 177 ? -18.037 -3.505 29.582 1.00 90.94 177 MET A CA 1
ATOM 1393 C C . MET A 1 177 ? -16.580 -3.643 30.005 1.00 90.94 177 MET A C 1
ATOM 1395 O O . MET A 1 177 ? -16.226 -4.542 30.767 1.00 90.94 177 MET A O 1
ATOM 1399 N N . THR A 1 178 ? -15.742 -2.715 29.549 1.00 89.25 178 THR A N 1
ATOM 1400 C CA . THR A 1 178 ? -14.378 -2.560 30.069 1.00 89.25 178 THR A CA 1
ATOM 1401 C C . THR A 1 178 ? -14.350 -1.384 31.027 1.00 89.25 178 THR A C 1
ATOM 1403 O O . THR A 1 178 ? -14.924 -0.335 30.737 1.00 89.25 178 THR A O 1
ATOM 1406 N N . LYS A 1 179 ? -13.686 -1.568 32.167 1.00 92.19 179 LYS A N 1
ATOM 1407 C CA . LYS A 1 179 ? -13.507 -0.540 33.187 1.00 92.19 179 LYS A CA 1
ATOM 1408 C C . LYS A 1 179 ? -12.032 -0.480 33.573 1.00 92.19 179 LYS A C 1
ATOM 1410 O O . LYS A 1 179 ? -11.516 -1.443 34.132 1.00 92.19 179 LYS A O 1
ATOM 1415 N N . GLU A 1 180 ? -11.379 0.643 33.297 1.00 91.81 180 GLU A N 1
ATOM 1416 C CA . GLU A 1 180 ? -9.967 0.867 33.625 1.00 91.81 180 GLU A CA 1
ATOM 1417 C C . GLU A 1 180 ? -9.790 2.086 34.532 1.00 91.81 180 GLU A C 1
ATOM 1419 O O . GLU A 1 180 ? -10.481 3.096 34.392 1.00 91.81 180 GLU A O 1
ATOM 1424 N N . LEU A 1 181 ? -8.887 1.985 35.511 1.00 91.69 181 LEU A N 1
ATOM 1425 C CA . LEU A 1 181 ? -8.599 3.080 36.435 1.00 91.69 181 LEU A CA 1
ATOM 1426 C C . LEU A 1 181 ? -7.697 4.091 35.728 1.00 91.69 181 LEU A C 1
ATOM 1428 O O . LEU A 1 181 ? -6.514 3.841 35.513 1.00 91.69 181 LEU A O 1
ATOM 1432 N N . ARG A 1 182 ? -8.255 5.250 35.398 1.00 89.88 182 ARG A N 1
ATOM 1433 C CA . ARG A 1 182 ? -7.548 6.307 34.677 1.00 89.88 182 ARG A CA 1
ATOM 1434 C C . ARG A 1 182 ? -6.670 7.133 35.607 1.00 89.88 182 ARG A C 1
ATOM 1436 O O . ARG A 1 182 ? -5.576 7.557 35.237 1.00 89.88 182 ARG A O 1
ATOM 1443 N N . LYS A 1 183 ? -7.161 7.398 36.818 1.00 88.81 183 LYS A N 1
ATOM 1444 C CA . LYS A 1 183 ? -6.471 8.255 37.780 1.00 88.81 183 LYS A CA 1
ATOM 1445 C C . LYS A 1 183 ? -6.840 7.883 39.203 1.00 88.81 183 LYS A C 1
ATOM 1447 O O . LYS A 1 183 ? -8.006 7.667 39.512 1.00 88.81 183 LYS A O 1
ATOM 1452 N N . LYS A 1 184 ? -5.838 7.880 40.077 1.00 87.69 184 LYS A N 1
ATOM 1453 C CA . LYS A 1 184 ? -6.014 7.776 41.524 1.00 87.69 184 LYS A CA 1
ATOM 1454 C C . LYS A 1 184 ? -5.314 8.945 42.186 1.00 87.69 184 LYS A C 1
ATOM 1456 O O . LYS A 1 184 ? -4.128 9.170 41.947 1.00 87.69 184 LYS A O 1
ATOM 1461 N N . LYS A 1 185 ? -6.044 9.699 43.000 1.00 88.69 185 LYS A N 1
ATOM 1462 C CA . LYS A 1 185 ? -5.514 10.844 43.734 1.00 88.69 185 LYS A CA 1
ATOM 1463 C C . LYS A 1 185 ? -5.797 10.665 45.219 1.00 88.69 185 LYS A C 1
ATOM 1465 O O . LYS A 1 185 ? -6.913 10.343 45.610 1.00 88.69 185 LYS A O 1
ATOM 1470 N N . LEU A 1 186 ? -4.769 10.861 46.036 1.00 79.88 186 LEU A N 1
ATOM 1471 C CA . LEU A 1 186 ? -4.911 10.947 47.484 1.00 79.88 186 LEU A CA 1
ATOM 1472 C C . LEU A 1 186 ? -5.196 12.409 47.850 1.00 79.88 186 LEU A C 1
ATOM 1474 O O . LEU A 1 186 ? -4.465 13.303 47.417 1.00 79.88 186 LEU A O 1
ATOM 1478 N N . SER A 1 187 ? -6.256 12.650 48.615 1.00 79.12 187 SER A N 1
ATOM 1479 C CA . SER A 1 187 ? -6.604 13.950 49.186 1.00 79.12 187 SER A CA 1
ATOM 1480 C C . SER A 1 187 ? -6.645 13.863 50.714 1.00 79.12 187 SER A C 1
ATOM 1482 O O . SER A 1 187 ? -6.701 12.779 51.290 1.00 79.12 187 SER A O 1
ATOM 1484 N N . GLU A 1 188 ? -6.626 15.014 51.389 1.00 76.31 188 GLU A N 1
ATOM 1485 C CA . GLU A 1 188 ? -6.731 15.100 52.857 1.00 76.31 188 GLU A CA 1
ATOM 1486 C C . GLU A 1 188 ? -8.021 14.473 53.415 1.00 76.31 188 GLU A C 1
ATOM 1488 O O . GLU A 1 188 ? -8.069 14.088 54.578 1.00 76.31 188 GLU A O 1
ATOM 1493 N N . SER A 1 189 ? -9.063 14.354 52.588 1.00 75.75 189 SER A N 1
ATOM 1494 C CA . SER A 1 189 ? -10.389 13.837 52.953 1.00 75.75 189 SER A CA 1
ATOM 1495 C C . SER A 1 189 ? -10.662 12.415 52.439 1.00 75.75 189 SER A C 1
ATOM 1497 O O . SER A 1 189 ? -11.732 11.875 52.717 1.00 75.75 189 SER A O 1
ATOM 1499 N N . GLY A 1 190 ? -9.730 11.788 51.708 1.00 81.12 190 GLY A N 1
ATOM 1500 C CA . GLY A 1 190 ? -9.883 10.417 51.213 1.00 81.12 190 GLY A CA 1
ATOM 1501 C C . GLY A 1 190 ? -9.164 10.128 49.891 1.00 81.12 190 GLY A C 1
ATOM 1502 O O . GLY A 1 190 ? -8.189 10.779 49.525 1.00 81.12 190 GLY A O 1
ATOM 1503 N N . PHE A 1 191 ? -9.644 9.115 49.166 1.00 81.38 191 PHE A N 1
ATOM 1504 C CA . PHE A 1 191 ? -9.151 8.756 47.834 1.00 81.38 191 PHE A CA 1
ATOM 1505 C C . PHE A 1 191 ? -10.180 9.141 46.770 1.00 81.38 191 PHE A C 1
ATOM 1507 O O . PHE A 1 191 ? -11.367 8.864 46.925 1.00 81.38 191 PHE A O 1
ATOM 1514 N N . GLU A 1 192 ? -9.711 9.736 45.679 1.00 86.62 192 GLU A N 1
ATOM 1515 C CA . GLU A 1 192 ? -10.498 10.023 44.481 1.00 86.62 192 GLU A CA 1
ATOM 1516 C C . GLU A 1 192 ? -10.019 9.108 43.346 1.00 86.62 192 GLU A C 1
ATOM 1518 O O . GLU A 1 192 ? -8.823 9.063 43.034 1.00 86.62 192 GLU A O 1
ATOM 1523 N N . GLU A 1 193 ? -10.941 8.354 42.747 1.00 90.81 193 GLU A N 1
ATOM 1524 C CA . GLU A 1 193 ? -10.664 7.424 41.650 1.00 90.81 193 GLU A CA 1
ATOM 1525 C C . GLU A 1 193 ? -11.503 7.791 40.421 1.00 90.81 193 GLU A C 1
ATOM 1527 O O . GLU A 1 193 ? -12.732 7.815 40.475 1.00 90.81 193 GLU A O 1
ATOM 1532 N N . GLU A 1 194 ? -10.831 8.060 39.303 1.00 90.81 194 GLU A N 1
ATOM 1533 C CA . GLU A 1 194 ? -11.445 8.309 37.998 1.00 90.81 194 GLU A CA 1
ATOM 1534 C C . GLU A 1 194 ? -11.334 7.038 37.152 1.00 90.81 194 GLU A C 1
ATOM 1536 O O . GLU A 1 194 ? -10.237 6.503 36.962 1.00 90.81 194 GLU A O 1
ATOM 1541 N N . TRP A 1 195 ? -12.465 6.559 36.638 1.00 92.19 195 TRP A N 1
ATOM 1542 C CA . TRP A 1 195 ? -12.553 5.336 35.845 1.00 92.19 195 TRP A CA 1
ATOM 1543 C C . TRP A 1 195 ? -12.942 5.662 34.407 1.00 92.19 195 TRP A C 1
ATOM 1545 O O . TRP A 1 195 ? -13.897 6.401 34.174 1.00 92.19 195 TRP A O 1
ATOM 1555 N N . GLU A 1 196 ? -12.234 5.075 33.449 1.00 92.44 196 GLU A N 1
ATOM 1556 C CA . GLU A 1 196 ? -12.662 5.029 32.058 1.00 92.44 196 GLU A CA 1
ATOM 1557 C C . GLU A 1 196 ? -13.539 3.793 31.857 1.00 92.44 196 GLU A C 1
ATOM 1559 O O . GLU A 1 196 ? -13.165 2.680 32.234 1.00 92.44 196 GLU A O 1
ATOM 1564 N N . ILE A 1 197 ? -14.732 4.000 31.305 1.00 92.75 197 ILE A N 1
ATOM 1565 C CA . ILE A 1 197 ? -15.708 2.941 31.059 1.00 92.75 197 ILE A CA 1
ATOM 1566 C C . ILE A 1 197 ? -16.007 2.922 29.567 1.00 92.75 197 ILE A C 1
ATOM 1568 O O . ILE A 1 197 ? -16.351 3.950 28.990 1.00 92.75 197 ILE A O 1
ATOM 1572 N N . GLN A 1 198 ? -15.901 1.746 28.957 1.00 90.69 198 GLN A N 1
ATOM 1573 C CA . GLN A 1 198 ? -16.255 1.522 27.560 1.00 90.69 198 GLN A CA 1
ATOM 1574 C C . GLN A 1 198 ? -17.358 0.472 27.483 1.00 90.69 198 GLN A C 1
ATOM 1576 O O . GLN A 1 198 ? -17.141 -0.688 27.851 1.00 90.69 198 GLN A O 1
ATOM 1581 N N . PHE A 1 199 ? -18.532 0.875 26.996 1.00 92.19 199 PHE A N 1
ATOM 1582 C CA . PHE A 1 199 ? -19.674 -0.016 26.807 1.00 92.19 199 PHE A CA 1
ATOM 1583 C C . PHE A 1 199 ? -19.616 -0.747 25.460 1.00 92.19 199 PHE A C 1
ATOM 1585 O O . PHE A 1 199 ? -19.006 -0.277 24.500 1.00 92.19 199 PHE A O 1
ATOM 1592 N N . ALA A 1 200 ? -20.318 -1.877 25.361 1.00 89.56 200 ALA A N 1
ATOM 1593 C CA . ALA A 1 200 ? -20.403 -2.700 24.155 1.00 89.56 200 ALA A CA 1
ATOM 1594 C C . ALA A 1 200 ? -20.768 -1.894 22.896 1.00 89.56 200 ALA A C 1
ATOM 1596 O O . ALA A 1 200 ? -20.172 -2.073 21.835 1.00 89.56 200 ALA A O 1
ATOM 1597 N N . TRP A 1 201 ? -21.731 -0.976 23.014 1.00 88.00 201 TRP A N 1
ATOM 1598 C CA . TRP A 1 201 ? -22.185 -0.144 21.900 1.00 88.00 201 TRP A CA 1
ATOM 1599 C C . TRP A 1 201 ? -21.152 0.924 21.500 1.00 88.00 201 TRP A C 1
ATOM 1601 O O . TRP A 1 201 ? -20.972 1.149 20.304 1.00 88.00 201 TRP A O 1
ATOM 1611 N N . ASP A 1 202 ? -20.414 1.505 22.453 1.00 89.25 202 ASP A N 1
ATOM 1612 C CA . ASP A 1 202 ? -19.306 2.438 22.180 1.00 89.25 202 ASP A CA 1
ATOM 1613 C C . ASP A 1 202 ? -18.152 1.753 21.444 1.00 89.25 202 ASP A C 1
ATOM 1615 O O . ASP A 1 202 ? -17.629 2.273 20.452 1.00 89.25 202 ASP A O 1
ATOM 1619 N N . LYS A 1 203 ? -17.773 0.554 21.907 1.00 89.25 203 LYS A N 1
ATOM 1620 C CA . LYS A 1 203 ? -16.741 -0.276 21.272 1.00 89.25 203 LYS A CA 1
ATOM 1621 C C . LYS A 1 203 ? -17.135 -0.621 19.838 1.00 89.25 203 LYS A C 1
ATOM 1623 O O . LYS A 1 203 ? -16.349 -0.405 18.916 1.00 89.25 203 LYS A O 1
ATOM 1628 N N . GLN A 1 204 ? -18.375 -1.074 19.637 1.00 87.50 204 GLN A N 1
ATOM 1629 C CA . GLN A 1 204 ? -18.894 -1.424 18.316 1.00 87.50 204 GLN A CA 1
ATOM 1630 C C . GLN A 1 204 ? -18.957 -0.209 17.377 1.00 87.50 204 GLN A C 1
ATOM 1632 O O . GLN A 1 204 ? -18.567 -0.312 16.213 1.00 87.50 204 GLN A O 1
ATOM 1637 N N . ALA A 1 205 ? -19.405 0.952 17.862 1.00 89.44 205 ALA A N 1
ATOM 1638 C CA . ALA A 1 205 ? -19.445 2.182 17.072 1.00 89.44 205 ALA A CA 1
ATOM 1639 C C . ALA A 1 205 ? -18.035 2.652 16.676 1.00 89.44 205 ALA A C 1
ATOM 1641 O O . ALA A 1 205 ? -17.793 3.006 15.519 1.00 89.44 205 ALA A O 1
ATOM 1642 N N . SER A 1 206 ? -17.082 2.601 17.611 1.00 87.94 206 SER A N 1
ATOM 1643 C CA . SER A 1 206 ? -15.675 2.926 17.348 1.00 87.94 206 SER A CA 1
ATOM 1644 C C . SER A 1 206 ? -15.051 1.975 16.327 1.00 87.94 206 SER A C 1
ATOM 1646 O O . SER A 1 206 ? -14.357 2.422 15.414 1.00 87.94 206 SER A O 1
ATOM 1648 N N . PHE A 1 207 ? -15.351 0.679 16.426 1.00 85.44 207 PHE A N 1
ATOM 1649 C CA . PHE A 1 207 ? -14.903 -0.338 15.480 1.00 85.44 207 PHE A CA 1
ATOM 1650 C C . PHE A 1 207 ? -15.457 -0.109 14.063 1.00 85.44 207 PHE A C 1
ATOM 1652 O O . PHE A 1 207 ? -14.701 -0.131 13.091 1.00 85.44 207 PHE A O 1
ATOM 1659 N N . LEU A 1 208 ? -16.756 0.178 13.928 1.00 84.75 208 LEU A N 1
ATOM 1660 C CA . LEU A 1 208 ? -17.372 0.510 12.636 1.00 84.75 208 LEU A CA 1
ATOM 1661 C C . LEU A 1 208 ? -16.751 1.766 12.007 1.00 84.75 208 LEU A C 1
ATOM 1663 O O . LEU A 1 208 ? -16.432 1.771 10.817 1.00 84.75 208 LEU A O 1
ATOM 1667 N N . ASN A 1 209 ? -16.509 2.803 12.810 1.00 87.69 209 ASN A N 1
ATOM 1668 C CA . ASN A 1 209 ? -15.836 4.017 12.353 1.00 87.69 209 ASN A CA 1
ATOM 1669 C C . ASN A 1 209 ? -14.387 3.753 11.912 1.00 87.69 209 ASN A C 1
ATOM 1671 O O . ASN A 1 209 ? -13.945 4.300 10.901 1.00 87.69 209 ASN A O 1
ATOM 1675 N N . ALA A 1 210 ? -13.646 2.917 12.644 1.00 83.69 210 ALA A N 1
ATOM 1676 C CA . ALA A 1 210 ? -12.283 2.533 12.284 1.00 83.69 210 ALA A CA 1
ATOM 1677 C C . ALA A 1 210 ? -12.245 1.767 10.951 1.00 83.69 210 ALA A C 1
ATOM 1679 O O . ALA A 1 210 ? -11.447 2.110 10.080 1.00 83.69 210 ALA A O 1
ATOM 1680 N N . GLN A 1 211 ? -13.156 0.806 10.749 1.00 82.06 211 GLN A N 1
ATOM 1681 C CA . GLN A 1 211 ? -13.281 0.088 9.475 1.00 82.06 211 GLN A CA 1
ATOM 1682 C C . GLN A 1 211 ? -13.643 1.021 8.316 1.00 82.06 211 GLN A C 1
ATOM 1684 O O . GLN A 1 211 ? -13.028 0.944 7.256 1.00 82.06 211 GLN A O 1
ATOM 1689 N N . SER A 1 212 ? -14.595 1.939 8.513 1.00 85.38 212 SER A N 1
ATOM 1690 C CA . SER A 1 212 ? -14.971 2.900 7.471 1.00 85.38 212 SER A CA 1
ATOM 1691 C C . SER A 1 212 ? -13.793 3.778 7.048 1.00 85.38 212 SER A C 1
ATOM 1693 O O . SER A 1 212 ? -13.649 4.057 5.861 1.00 85.38 212 SER A O 1
ATOM 1695 N N . LYS A 1 213 ? -12.950 4.207 7.995 1.00 84.31 213 LYS A N 1
ATOM 1696 C CA . LYS A 1 213 ? -11.752 5.006 7.698 1.00 84.31 213 LYS A CA 1
ATOM 1697 C C . LYS A 1 213 ? -10.684 4.188 6.975 1.00 84.31 213 LYS A C 1
ATOM 1699 O O . LYS A 1 213 ? -10.089 4.693 6.028 1.00 84.31 213 LYS A O 1
ATOM 1704 N N . ALA A 1 214 ? -10.480 2.936 7.387 1.00 79.25 214 ALA A N 1
ATOM 1705 C CA . ALA A 1 214 ? -9.527 2.026 6.753 1.00 79.25 214 ALA A CA 1
ATOM 1706 C C . ALA A 1 214 ? -9.886 1.719 5.290 1.00 79.25 214 ALA A C 1
ATOM 1708 O O . ALA A 1 214 ? -8.995 1.519 4.479 1.00 79.25 214 ALA A O 1
ATOM 1709 N N . LEU A 1 215 ? -11.179 1.708 4.953 1.00 78.31 215 LEU A N 1
ATOM 1710 C CA . LEU A 1 215 ? -11.665 1.489 3.587 1.00 78.31 215 LEU A CA 1
ATOM 1711 C C . LEU A 1 215 ? -11.727 2.768 2.733 1.00 78.31 215 LEU A C 1
ATOM 1713 O O . LEU A 1 215 ? -11.920 2.672 1.527 1.00 78.31 215 LEU A O 1
ATOM 1717 N N . SER A 1 216 ? -11.618 3.957 3.337 1.00 78.50 216 SER A N 1
ATOM 1718 C CA . SER A 1 216 ? -11.767 5.241 2.628 1.00 78.50 216 SER A CA 1
ATOM 1719 C C . SER A 1 216 ? -10.482 5.783 1.985 1.00 78.50 216 SER A C 1
ATOM 1721 O O . SER A 1 216 ? -10.507 6.886 1.441 1.00 78.50 216 SER A O 1
ATOM 1723 N N . THR A 1 217 ? -9.373 5.048 2.069 1.00 59.19 217 THR A N 1
ATOM 1724 C CA . THR A 1 217 ? -8.088 5.386 1.429 1.00 59.19 217 THR A CA 1
ATOM 1725 C C . THR A 1 217 ? -7.983 4.782 0.043 1.00 59.19 217 THR A C 1
ATOM 1727 O O . THR A 1 217 ? -7.565 5.511 -0.880 1.00 59.19 217 THR A O 1
#